Protein AF-A0AAE1ELX7-F1 (afdb_monomer)

Organism: Petrolisthes cinctipes (NCBI:txid88211)

Solvent-accessible surface area (backbone atoms only — not comparable to full-atom values): 11902 Å² total; per-residue (Å²): 121,71,72,61,61,56,54,52,53,50,55,50,52,51,48,52,52,52,51,48,55,50,46,60,55,56,76,72,60,77,85,86,82,80,87,82,85,88,84,90,82,90,82,84,90,84,86,92,91,88,83,90,70,89,80,84,82,86,88,74,75,93,66,77,46,86,47,98,38,49,38,34,30,42,40,58,58,80,50,52,49,49,66,57,55,40,42,52,52,22,73,73,37,89,44,36,40,54,44,54,46,57,56,55,53,52,50,54,29,63,79,65,70,44,94,46,81,89,72,64,49,63,68,55,54,52,49,52,53,51,44,60,49,60,78,46,70,82,38,68,23,38,35,30,26,71,44,73,85,49,73,66,37,51,51,54,39,38,76,73,58,39,81,68,71,45,70,47,75,46,81,72,58,69,68,58,26,50,52,48,43,48,62,56,53,54,60,60,57,74,75,73,118

Radius of gyration: 22.45 Å; Cα contacts (8 Å, |Δi|>4): 177; chains: 1; bounding box: 56×73×50 Å

Nearest PDB structures (foldseek):
  3adk-assembly1_A  TM=8.429E-01  e=8.974E-07  Sus scrofa
  7owe-assembly1_E  TM=7.013E-01  e=1.237E-03  Candidatus Odinarchaeum yellowstonii
  4xrp-assembly1_D  TM=6.342E-01  e=5.013E-04  Capnocytophaga gingivalis ATCC 33624
  1ko4-assembly1_B  TM=6.186E-01  e=2.260E-03  Escherichia coli
  2bdt-assembly1_A-2  TM=6.392E-01  e=8.008E-03  Halalkalibacterium halodurans C-125

pLDDT: mean 73.34, std 24.28, range [23.84, 97.62]

Secondary structure (DSSP, 8-state):
-HHHHHHHHHHHHHHHHHHHHHHHHHHT------------------------PPPP---------SSSS-EEEEEE-TTS-HHHHHHHHHHHSTTEEEEEHHHHHHHHHHHTT---GGG--HHHHHHHHHHHHHT-TT-SEEEEES---SHHHHHHHHHHH---SEEEEE---HHHHHHHHHHHHHHHHTT--

Sequence (193 aa):
MKRRRNKTRRKQKEKRTVDELKEETNRSGSPLVSEGKNGEAGTTAATTPATTAPPGPNGAAPTETITGAPVIFFLGGPGSGKMTHAQNLADIHEGYRHINLTVVISEYIKENDLGSPQGISNTIALALLAREMHLTPRCKGYLVSGYPRHMEDVHNYNDKLGRPTGAVLLEWDRGTLIKNIEVVGWFVWLHNT

InterPro domains:
  IPR000850 Adenylate kinase/UMP-CMP kinase [PR00094] (73-86)
  IPR000850 Adenylate kinase/UMP-CMP kinase [PR00094] (142-158)
  IPR000850 Adenylate kinase/UMP-CMP kinase [PTHR23359] (22-181)
  IPR027417 P-loop containing nucleoside triphosphate hydrolase [G3DSA:3.40.50.300] (61-183)
  IPR027417 P-loop containing nucleoside triphosphate hydrolase [SSF52540] (69-179)

Mean predicted aligned error: 14.66 Å

Foldseek 3Di:
DVVVVVVVVLVVVLVVVLVVLVVVLVVPDDDDDDDDDDDDDDDDDDDYDDDDDDDDDDDDDPPPQLAPAAEEEEAEDALLCSQVVLVVVPVVDPQEDEAELVVLLVVVCVVVVVPDSVSDDLSNSLSSVSSVCSVRRRGNHYYYYPPDPDVVNQVVCCVRNNDHPYYDYRDDDPVSSVVSVVVVVVVVVVVPD

Structure (mmCIF, N/CA/C/O backbone):
data_AF-A0AAE1ELX7-F1
#
_entry.id   AF-A0AAE1ELX7-F1
#
loop_
_atom_site.group_PDB
_atom_site.id
_atom_site.type_symbol
_atom_site.label_atom_id
_atom_site.label_alt_id
_atom_site.label_comp_id
_atom_site.label_asym_id
_atom_site.label_entity_id
_atom_site.label_seq_id
_atom_site.pdbx_PDB_ins_code
_atom_site.Cartn_x
_atom_site.Cartn_y
_atom_site.Cartn_z
_atom_site.occupancy
_atom_site.B_iso_or_equiv
_atom_site.auth_seq_id
_atom_site.auth_comp_id
_atom_site.auth_asym_id
_atom_site.auth_atom_id
_atom_site.pdbx_PDB_model_num
ATOM 1 N N . MET A 1 1 ? 18.284 5.929 -32.736 1.00 51.44 1 MET A N 1
ATOM 2 C CA . MET A 1 1 ? 18.900 4.639 -32.324 1.00 51.44 1 MET A CA 1
ATOM 3 C C . MET A 1 1 ? 19.237 4.527 -30.820 1.00 51.44 1 MET A C 1
ATOM 5 O O . MET A 1 1 ? 19.024 3.463 -30.252 1.00 51.44 1 MET A O 1
ATOM 9 N N . LYS A 1 2 ? 19.671 5.599 -30.124 1.00 47.91 2 LYS A N 1
ATOM 10 C CA . LYS A 1 2 ? 20.033 5.579 -28.679 1.00 47.91 2 LYS A CA 1
ATOM 11 C C . LYS A 1 2 ? 18.892 5.206 -27.700 1.00 47.91 2 LYS A C 1
ATOM 13 O O . LYS A 1 2 ? 19.140 4.518 -26.714 1.00 47.91 2 LYS A O 1
ATOM 18 N N . ARG A 1 3 ? 17.633 5.575 -27.991 1.00 49.91 3 ARG A N 1
ATOM 19 C CA . ARG A 1 3 ? 16.463 5.300 -27.119 1.00 49.91 3 ARG A CA 1
ATOM 20 C C . ARG A 1 3 ? 16.160 3.804 -26.920 1.00 49.91 3 ARG A C 1
ATOM 22 O O . ARG A 1 3 ? 15.754 3.410 -25.832 1.00 49.91 3 ARG A O 1
ATOM 29 N N . ARG A 1 4 ? 16.395 2.961 -27.936 1.00 52.47 4 ARG A N 1
ATOM 30 C CA . ARG A 1 4 ? 16.162 1.505 -27.849 1.00 52.47 4 ARG A CA 1
ATOM 31 C C . ARG A 1 4 ? 17.154 0.816 -26.899 1.00 52.47 4 ARG A C 1
ATOM 33 O O . ARG A 1 4 ? 16.737 -0.006 -26.095 1.00 52.47 4 ARG A O 1
ATOM 40 N N . ARG A 1 5 ? 18.431 1.220 -26.913 1.00 51.09 5 ARG A N 1
ATOM 41 C CA . ARG A 1 5 ? 19.515 0.609 -26.114 1.00 51.09 5 ARG A CA 1
ATOM 42 C C . ARG A 1 5 ? 19.368 0.854 -24.602 1.00 51.09 5 ARG A C 1
ATOM 44 O O . ARG A 1 5 ? 19.641 -0.046 -23.813 1.00 51.09 5 ARG A O 1
ATOM 51 N N . ASN A 1 6 ? 18.871 2.028 -24.197 1.00 50.72 6 ASN A N 1
ATOM 52 C CA . ASN A 1 6 ? 18.585 2.325 -22.782 1.00 50.72 6 ASN A CA 1
ATOM 53 C C . ASN A 1 6 ? 17.372 1.559 -22.241 1.00 50.72 6 ASN A C 1
ATOM 55 O O . ASN A 1 6 ? 17.370 1.162 -21.077 1.00 50.72 6 ASN A O 1
ATOM 59 N N . LYS A 1 7 ? 16.360 1.306 -23.083 1.00 54.22 7 LYS A N 1
ATOM 60 C CA . LYS A 1 7 ? 15.168 0.544 -22.688 1.00 54.22 7 LYS A CA 1
ATOM 61 C C . LYS A 1 7 ? 15.515 -0.920 -22.398 1.00 54.22 7 LYS A C 1
ATOM 63 O O . LYS A 1 7 ? 15.027 -1.473 -21.419 1.00 54.22 7 LYS A O 1
ATOM 68 N N . THR A 1 8 ? 16.413 -1.514 -23.187 1.00 60.06 8 THR A N 1
ATOM 69 C CA . THR A 1 8 ? 16.892 -2.891 -22.980 1.00 60.06 8 THR A CA 1
ATOM 70 C C . THR A 1 8 ? 17.708 -3.034 -21.693 1.00 60.06 8 THR A C 1
ATOM 72 O O . THR A 1 8 ? 17.470 -3.965 -20.931 1.00 60.06 8 THR A O 1
ATOM 75 N N . ARG A 1 9 ? 18.607 -2.083 -21.386 1.00 61.12 9 ARG A N 1
ATOM 76 C CA . ARG A 1 9 ? 19.409 -2.112 -20.144 1.00 61.12 9 ARG A CA 1
ATOM 77 C C . ARG A 1 9 ? 18.559 -1.933 -18.884 1.00 61.12 9 ARG A C 1
ATOM 79 O O . ARG A 1 9 ? 18.802 -2.627 -17.904 1.00 61.12 9 ARG A O 1
ATOM 86 N N . ARG A 1 10 ? 17.547 -1.053 -18.913 1.00 62.44 10 ARG A N 1
ATOM 87 C CA . ARG A 1 10 ? 16.599 -0.889 -17.794 1.00 62.44 10 ARG A CA 1
ATOM 88 C C . ARG A 1 10 ? 15.789 -2.158 -17.548 1.00 62.44 10 ARG A C 1
ATOM 90 O O . ARG A 1 10 ? 15.795 -2.642 -16.426 1.00 62.44 10 ARG A O 1
ATOM 97 N N . LYS A 1 11 ? 15.208 -2.748 -18.601 1.00 59.91 11 LYS A N 1
ATOM 98 C CA . LYS A 1 11 ? 14.488 -4.030 -18.499 1.00 59.91 11 LYS A CA 1
ATOM 99 C C . LYS A 1 11 ? 15.371 -5.159 -17.961 1.00 59.91 11 LYS A C 1
ATOM 101 O O . LYS A 1 11 ? 14.888 -6.009 -17.227 1.00 59.91 11 LYS A O 1
ATOM 106 N N . GLN A 1 12 ? 16.657 -5.175 -18.313 1.00 67.75 12 GLN A N 1
ATOM 107 C CA . GLN A 1 12 ? 17.588 -6.197 -17.835 1.00 67.75 12 GLN A CA 1
ATOM 108 C C . GLN A 1 12 ? 18.025 -5.976 -16.379 1.00 67.75 12 GLN A C 1
ATOM 110 O O . GLN A 1 12 ? 18.150 -6.957 -15.652 1.00 67.75 12 GLN A O 1
ATOM 115 N N . LYS A 1 13 ? 18.220 -4.722 -15.938 1.00 67.44 13 LYS A N 1
ATOM 116 C CA . LYS A 1 13 ? 18.482 -4.394 -14.523 1.00 67.44 13 LYS A CA 1
ATOM 117 C C . LYS A 1 13 ? 17.263 -4.728 -13.660 1.00 67.44 13 LYS A C 1
ATOM 119 O O . LYS A 1 13 ? 17.406 -5.417 -12.667 1.00 67.44 13 LYS A O 1
ATOM 124 N N . GLU A 1 14 ? 16.073 -4.332 -14.106 1.00 65.31 14 GLU A N 1
ATOM 125 C CA . GLU A 1 14 ? 14.802 -4.654 -13.453 1.00 65.31 14 GLU A CA 1
ATOM 126 C C . GLU A 1 14 ? 14.585 -6.165 -13.340 1.00 65.31 14 GLU A C 1
ATOM 128 O O . GLU A 1 14 ? 14.270 -6.650 -12.261 1.00 65.31 14 GLU A O 1
ATOM 133 N N . LYS A 1 15 ? 14.820 -6.924 -14.419 1.00 66.81 15 LYS A N 1
ATOM 134 C CA . LYS A 1 15 ? 14.706 -8.385 -14.382 1.00 66.81 15 LYS A CA 1
ATOM 135 C C . LYS A 1 15 ? 15.659 -9.003 -13.354 1.00 66.81 15 LYS A C 1
ATOM 137 O O . LYS A 1 15 ? 15.214 -9.814 -12.559 1.00 66.81 15 LYS A O 1
ATOM 142 N N . ARG A 1 16 ? 16.926 -8.571 -13.321 1.00 71.62 16 ARG A N 1
ATOM 143 C CA . ARG A 1 16 ? 17.903 -9.048 -12.328 1.00 71.62 16 ARG A CA 1
ATOM 144 C C . ARG A 1 16 ? 17.460 -8.760 -10.901 1.00 71.62 16 ARG A C 1
ATOM 146 O O . ARG A 1 16 ? 17.519 -9.659 -10.080 1.00 71.62 16 ARG A O 1
ATOM 153 N N . THR A 1 17 ? 16.978 -7.551 -10.622 1.00 66.88 17 THR A N 1
ATOM 154 C CA . THR A 1 17 ? 16.542 -7.223 -9.264 1.00 66.88 17 THR A CA 1
ATOM 155 C C . THR A 1 17 ? 15.263 -7.959 -8.872 1.00 66.88 17 THR A C 1
ATOM 157 O O . THR A 1 17 ? 15.123 -8.375 -7.732 1.00 66.88 17 THR A O 1
ATOM 160 N N . VAL A 1 18 ? 14.332 -8.172 -9.805 1.00 66.31 18 VAL A N 1
ATOM 161 C CA . VAL A 1 18 ? 13.145 -9.002 -9.545 1.00 66.31 18 VAL A CA 1
ATOM 162 C C . VAL A 1 18 ? 13.542 -10.452 -9.271 1.00 66.31 18 VAL A C 1
ATOM 164 O O . VAL A 1 18 ? 12.966 -11.069 -8.381 1.00 66.31 18 VAL A O 1
ATOM 167 N N . ASP A 1 19 ? 14.509 -10.989 -10.012 1.00 71.56 19 ASP A N 1
ATOM 168 C CA . ASP A 1 19 ? 15.016 -12.346 -9.801 1.00 71.56 19 ASP A CA 1
ATOM 169 C C . ASP A 1 19 ? 15.735 -12.459 -8.440 1.00 71.56 19 ASP A C 1
ATOM 171 O O . ASP A 1 19 ? 15.498 -13.415 -7.712 1.00 71.56 19 ASP A O 1
ATOM 175 N N . GLU A 1 20 ? 16.501 -11.443 -8.036 1.00 72.19 20 GLU A N 1
ATOM 176 C CA . GLU A 1 20 ? 17.173 -11.370 -6.729 1.00 72.19 20 GLU A CA 1
ATOM 177 C C . GLU A 1 20 ? 16.177 -11.283 -5.560 1.00 72.19 20 GLU A C 1
ATOM 179 O O . GLU A 1 20 ? 16.271 -12.054 -4.609 1.00 72.19 20 GLU A O 1
ATOM 184 N N . LEU A 1 21 ? 15.145 -10.437 -5.670 1.00 65.25 21 LEU A N 1
ATOM 185 C CA . LEU A 1 21 ? 14.078 -10.337 -4.664 1.00 65.25 21 LEU A CA 1
ATOM 186 C C . LEU A 1 21 ? 13.275 -11.644 -4.550 1.00 65.25 21 LEU A C 1
ATOM 188 O O . LEU A 1 21 ? 12.864 -12.032 -3.455 1.00 65.25 21 LEU A O 1
ATOM 192 N N . LYS A 1 22 ? 13.065 -12.353 -5.667 1.00 63.66 22 LYS A N 1
ATOM 193 C CA . LYS A 1 22 ? 12.457 -13.693 -5.669 1.00 63.66 22 LYS A CA 1
ATOM 194 C C . LYS A 1 22 ? 13.366 -14.740 -5.034 1.00 63.66 22 LYS A C 1
ATOM 196 O O . LYS A 1 22 ? 12.877 -15.647 -4.371 1.00 63.66 22 LYS A O 1
ATOM 201 N N . GLU A 1 23 ? 14.674 -14.633 -5.227 1.00 64.38 23 GLU A N 1
ATOM 202 C CA . GLU A 1 23 ? 15.628 -15.575 -4.655 1.00 64.38 23 GLU A CA 1
ATOM 203 C C . GLU A 1 23 ? 15.790 -15.377 -3.141 1.00 64.38 23 GLU A C 1
ATOM 205 O O . GLU A 1 23 ? 15.815 -16.366 -2.414 1.00 64.38 23 GLU A O 1
ATOM 210 N N . GLU A 1 24 ? 15.795 -14.132 -2.645 1.00 60.62 24 GLU A N 1
ATOM 211 C CA . GLU A 1 24 ? 15.711 -13.819 -1.204 1.00 60.62 24 GLU A CA 1
ATOM 212 C C . GLU A 1 24 ? 14.437 -14.388 -0.569 1.00 60.62 24 GLU A C 1
ATOM 214 O O . GLU A 1 24 ? 14.459 -14.944 0.535 1.00 60.62 24 GLU A O 1
ATOM 219 N N . THR A 1 25 ? 13.332 -14.298 -1.309 1.00 57.75 25 THR A N 1
ATOM 220 C CA . THR A 1 25 ? 12.045 -14.868 -0.913 1.00 57.75 25 THR A CA 1
ATOM 221 C C . THR A 1 25 ? 12.117 -16.399 -0.809 1.00 57.75 25 THR A C 1
ATOM 223 O O . THR A 1 25 ? 11.645 -16.973 0.167 1.00 57.75 25 THR A O 1
ATOM 226 N N . ASN A 1 26 ? 12.776 -17.070 -1.759 1.00 52.81 26 ASN A N 1
ATOM 227 C CA . ASN A 1 26 ? 12.909 -18.531 -1.753 1.00 52.81 26 ASN A CA 1
ATOM 228 C C . ASN A 1 26 ? 13.940 -19.055 -0.738 1.00 52.81 26 ASN A C 1
ATOM 230 O O . ASN A 1 26 ? 13.750 -20.133 -0.181 1.00 52.81 26 ASN A O 1
ATOM 234 N N . ARG A 1 27 ? 15.032 -18.322 -0.476 1.00 56.19 27 ARG A N 1
ATOM 235 C CA . ARG A 1 27 ? 16.110 -18.762 0.434 1.00 56.19 27 ARG A CA 1
ATOM 236 C C . ARG A 1 27 ? 15.700 -18.790 1.908 1.00 56.19 27 ARG A C 1
ATOM 238 O O . ARG A 1 27 ? 16.341 -19.473 2.699 1.00 56.19 27 ARG A O 1
ATOM 245 N N . SER A 1 28 ? 14.660 -18.048 2.275 1.00 51.16 28 SER A N 1
ATOM 246 C CA . SER A 1 28 ? 14.143 -17.963 3.645 1.00 51.16 28 SER A CA 1
ATOM 247 C C . SER A 1 28 ? 12.963 -18.912 3.922 1.00 51.16 28 SER A C 1
ATOM 249 O O . SER A 1 28 ? 12.474 -18.970 5.051 1.00 51.16 28 SER A O 1
ATOM 251 N N . GLY A 1 29 ? 12.530 -19.698 2.927 1.00 40.97 29 GLY A N 1
ATOM 252 C CA . GLY A 1 29 ? 11.450 -20.675 3.058 1.00 40.97 29 GLY A CA 1
ATOM 253 C C . GLY A 1 29 ? 11.911 -22.004 3.660 1.00 40.97 29 GLY A C 1
ATOM 254 O O . GLY A 1 29 ? 12.417 -22.871 2.953 1.00 40.97 29 GLY A O 1
ATOM 255 N N . SER A 1 30 ? 11.689 -22.206 4.959 1.00 33.84 30 SER A N 1
ATOM 256 C CA . SER A 1 30 ? 11.701 -23.550 5.556 1.00 33.84 30 SER A CA 1
ATOM 257 C C . SER A 1 30 ? 10.407 -24.297 5.189 1.00 33.84 30 SER A C 1
ATOM 259 O O . SER A 1 30 ? 9.328 -23.716 5.333 1.00 33.84 30 SER A O 1
ATOM 261 N N . PRO A 1 31 ? 10.454 -25.577 4.775 1.00 37.28 31 PRO A N 1
ATOM 262 C CA . PRO A 1 31 ? 9.251 -26.351 4.491 1.00 37.28 31 PRO A CA 1
ATOM 263 C C . PRO A 1 31 ? 8.559 -26.737 5.806 1.00 37.28 31 PRO A C 1
ATOM 265 O O . PRO A 1 31 ? 9.090 -27.513 6.601 1.00 37.28 31 PRO A O 1
ATOM 268 N N . LEU A 1 32 ? 7.364 -26.197 6.051 1.00 36.62 32 LEU A N 1
ATOM 269 C CA . LEU A 1 32 ? 6.474 -26.694 7.101 1.00 36.62 32 LEU A CA 1
ATOM 270 C C . LEU A 1 32 ? 5.831 -27.999 6.615 1.00 36.62 32 LEU A C 1
ATOM 272 O O . LEU A 1 32 ? 4.851 -27.998 5.876 1.00 36.62 32 LEU A O 1
ATOM 276 N N . VAL A 1 33 ? 6.434 -29.113 7.026 1.00 30.20 33 VAL A N 1
ATOM 277 C CA . VAL A 1 33 ? 5.854 -30.458 6.975 1.00 30.20 33 VAL A CA 1
ATOM 278 C C . VAL A 1 33 ? 4.727 -30.537 8.006 1.00 30.20 33 VAL A C 1
ATOM 280 O O . VAL A 1 33 ? 4.953 -30.267 9.185 1.00 30.20 33 VAL A O 1
ATOM 283 N N . SER A 1 34 ? 3.533 -30.960 7.591 1.00 31.20 34 SER A N 1
ATOM 284 C CA . SER A 1 34 ? 2.507 -31.463 8.508 1.00 31.20 34 SER A CA 1
ATOM 285 C C . SER A 1 34 ? 2.017 -32.833 8.036 1.00 31.20 34 SER A C 1
ATOM 287 O O . SER A 1 34 ? 1.127 -32.933 7.193 1.00 31.20 34 SER A O 1
ATOM 289 N N . GLU A 1 35 ? 2.614 -33.889 8.590 1.00 29.89 35 GLU A N 1
ATOM 290 C CA . GLU A 1 35 ? 2.007 -35.220 8.670 1.00 29.89 35 GLU A CA 1
ATOM 291 C C . GLU A 1 35 ? 1.039 -35.263 9.863 1.00 29.89 35 GLU A C 1
ATOM 293 O O . GLU A 1 35 ? 1.386 -34.852 10.969 1.00 29.89 35 GLU A O 1
ATOM 298 N N . GLY A 1 36 ? -0.165 -35.800 9.655 1.00 27.31 36 GLY A N 1
ATOM 299 C CA . GLY A 1 36 ? -1.156 -36.015 10.710 1.00 27.31 36 GLY A CA 1
ATOM 300 C C . GLY A 1 36 ? -2.318 -36.877 10.219 1.00 27.31 36 GLY A C 1
ATOM 301 O O . GLY A 1 36 ? -3.156 -36.416 9.458 1.00 27.31 36 GLY A O 1
ATOM 302 N N . LYS A 1 37 ? -2.303 -38.148 10.628 1.00 30.62 37 LYS A N 1
ATOM 303 C CA . LYS A 1 37 ? -3.140 -39.282 10.203 1.00 30.62 37 LYS A CA 1
ATOM 304 C C . LYS A 1 37 ? -4.645 -39.154 10.502 1.00 30.62 37 LYS A C 1
ATOM 306 O O . LYS A 1 37 ? -5.048 -38.610 11.523 1.00 30.62 37 LYS A O 1
ATOM 311 N N . ASN A 1 38 ? -5.426 -39.804 9.635 1.00 27.89 38 ASN A N 1
ATOM 312 C CA . ASN A 1 38 ? -6.859 -40.096 9.742 1.00 27.89 38 ASN A CA 1
ATOM 313 C C . ASN A 1 38 ? -7.199 -41.096 10.868 1.00 27.89 38 ASN A C 1
ATOM 315 O O . ASN A 1 38 ? -6.433 -42.027 11.121 1.00 27.89 38 ASN A O 1
ATOM 319 N N . GLY A 1 39 ? -8.404 -40.961 11.435 1.00 27.61 39 GLY A N 1
ATOM 320 C CA . GLY A 1 39 ? -9.096 -41.982 12.233 1.00 27.61 39 GLY A CA 1
ATOM 321 C C . GLY A 1 39 ? -10.566 -41.603 12.482 1.00 27.61 39 GLY A C 1
ATOM 322 O O . GLY A 1 39 ? -10.837 -40.598 13.130 1.00 27.61 39 GLY A O 1
ATOM 323 N N . GLU A 1 40 ? -11.492 -42.383 11.917 1.00 28.27 40 GLU A N 1
ATOM 324 C CA . GLU A 1 40 ? -12.963 -42.266 11.980 1.00 28.27 40 GLU A CA 1
ATOM 325 C C . GLU A 1 40 ? -13.574 -42.725 13.322 1.00 28.27 40 GLU A C 1
ATOM 327 O O . GLU A 1 40 ? -13.010 -43.613 13.959 1.00 28.27 40 GLU A O 1
ATOM 332 N N . ALA A 1 41 ? -14.772 -42.214 13.680 1.00 26.73 41 ALA A N 1
ATOM 333 C CA . ALA A 1 41 ? -15.992 -43.020 13.952 1.00 26.73 41 ALA A CA 1
ATOM 334 C C . ALA A 1 41 ? -17.192 -42.211 14.535 1.00 26.73 41 ALA A C 1
ATOM 336 O O . ALA A 1 41 ? -17.071 -41.659 15.622 1.00 26.73 41 ALA A O 1
ATOM 337 N N . GLY A 1 42 ? -18.351 -42.261 13.835 1.00 24.91 42 GLY A N 1
ATOM 338 C CA . GLY A 1 42 ? -19.769 -42.306 14.310 1.00 24.91 42 GLY A CA 1
ATOM 339 C C . GLY A 1 42 ? -20.378 -41.160 15.158 1.00 24.91 42 GLY A C 1
ATOM 340 O O . GLY A 1 42 ? -19.662 -40.471 15.859 1.00 24.91 42 GLY A O 1
ATOM 341 N N . THR A 1 43 ? -21.691 -40.876 15.256 1.00 23.84 43 THR A N 1
ATOM 342 C CA . THR A 1 43 ? -22.963 -41.391 14.695 1.00 23.84 43 THR A CA 1
ATOM 343 C C . THR A 1 43 ? -24.126 -40.450 15.158 1.00 23.84 43 THR A C 1
ATOM 345 O O . THR A 1 43 ? -24.124 -40.004 16.300 1.00 23.84 43 THR A O 1
ATOM 348 N N . THR A 1 44 ? -25.123 -40.211 14.278 1.00 26.95 44 THR A N 1
ATOM 349 C CA . THR A 1 44 ? -26.573 -39.836 14.452 1.00 26.95 44 THR A CA 1
ATOM 350 C C . THR A 1 44 ? -27.125 -38.471 14.955 1.00 26.95 44 THR A C 1
ATOM 352 O O . THR A 1 44 ? -26.932 -38.113 16.108 1.00 26.95 44 THR A O 1
ATOM 355 N N . ALA A 1 45 ? -28.034 -37.913 14.109 1.00 26.53 45 ALA A N 1
ATOM 356 C CA . ALA A 1 45 ? -29.410 -37.372 14.358 1.00 26.53 45 ALA A CA 1
ATOM 357 C C . ALA A 1 45 ? -29.592 -36.029 15.140 1.00 26.53 45 ALA A C 1
ATOM 359 O O . ALA A 1 45 ? -28.861 -35.795 16.085 1.00 26.53 45 ALA A O 1
ATOM 360 N N . ALA A 1 46 ? -30.532 -35.082 14.901 1.00 26.59 46 ALA A N 1
ATOM 361 C CA . ALA A 1 46 ? -31.724 -34.902 14.042 1.00 26.59 46 ALA A CA 1
ATOM 362 C C . ALA A 1 46 ? -32.211 -33.400 14.007 1.00 26.59 46 ALA A C 1
ATOM 364 O O . ALA A 1 46 ? -31.969 -32.676 14.964 1.00 26.59 46 ALA A O 1
ATOM 365 N N . THR A 1 47 ? -32.952 -33.004 12.943 1.00 24.78 47 THR A N 1
ATOM 366 C CA . THR A 1 47 ? -34.143 -32.078 12.833 1.00 24.78 47 THR A CA 1
ATOM 367 C C . THR A 1 47 ? -34.064 -30.554 13.200 1.00 24.78 47 THR A C 1
ATOM 369 O O . THR A 1 47 ? -34.051 -30.231 14.378 1.00 24.78 47 THR A O 1
ATOM 372 N N . THR A 1 48 ? -33.941 -29.586 12.246 1.00 29.80 48 THR A N 1
ATOM 373 C CA . THR A 1 48 ? -34.956 -28.692 11.537 1.00 29.80 48 THR A CA 1
ATOM 374 C C . THR A 1 48 ? -35.273 -27.339 12.260 1.00 29.80 48 THR A C 1
ATOM 376 O O . THR A 1 48 ? -35.235 -27.337 13.482 1.00 29.80 48 THR A O 1
ATOM 379 N N . PRO A 1 49 ? -35.772 -26.230 11.633 1.00 43.34 49 PRO A N 1
ATOM 380 C CA . PRO A 1 49 ? -35.341 -25.385 10.486 1.00 43.34 49 PRO A CA 1
ATOM 381 C C . PRO A 1 49 ? -35.195 -23.856 10.824 1.00 43.34 49 PRO A C 1
ATOM 383 O O . PRO A 1 49 ? -35.706 -23.412 11.845 1.00 43.34 49 PRO A O 1
ATOM 386 N N . ALA A 1 50 ? -34.598 -23.031 9.934 1.00 27.14 50 ALA A N 1
ATOM 387 C CA . ALA A 1 50 ? -35.077 -21.690 9.484 1.00 27.14 50 ALA A CA 1
ATOM 388 C C . ALA A 1 50 ? -33.958 -20.739 8.981 1.00 27.14 50 ALA A C 1
ATOM 390 O O . ALA A 1 50 ? -32.905 -20.607 9.594 1.00 27.14 50 ALA A O 1
ATOM 391 N N . THR A 1 51 ? -34.301 -19.968 7.939 1.00 30.03 51 THR A N 1
ATOM 392 C CA . THR A 1 51 ? -33.614 -18.786 7.363 1.00 30.03 51 THR A CA 1
ATOM 393 C C . THR A 1 51 ? -32.648 -19.052 6.205 1.00 30.03 51 THR A C 1
ATOM 395 O O . THR A 1 51 ? -31.438 -19.194 6.354 1.00 30.03 51 THR A O 1
ATOM 398 N N . THR A 1 52 ? -33.224 -19.053 5.005 1.00 30.44 52 THR A N 1
ATOM 399 C CA . THR A 1 52 ? -32.547 -19.089 3.707 1.00 30.44 52 THR A CA 1
ATOM 400 C C . THR A 1 52 ? -31.846 -17.752 3.428 1.00 30.44 52 THR A C 1
ATOM 402 O O . THR A 1 52 ? -32.481 -16.788 3.007 1.00 30.44 52 THR A O 1
ATOM 405 N N . ALA A 1 53 ? -30.531 -17.694 3.641 1.00 37.22 53 ALA A N 1
ATOM 406 C CA . ALA A 1 53 ? -29.643 -16.745 2.965 1.00 37.22 53 ALA A CA 1
ATOM 407 C C . ALA A 1 53 ? -29.190 -17.364 1.624 1.00 37.22 53 ALA A C 1
ATOM 409 O O . ALA A 1 53 ? -28.988 -18.582 1.572 1.00 37.22 53 ALA A O 1
ATOM 410 N N . PRO A 1 54 ? -29.051 -16.598 0.525 1.00 46.16 54 PRO A N 1
ATOM 411 C CA . PRO A 1 54 ? -28.669 -17.179 -0.756 1.00 46.16 54 PRO A CA 1
ATOM 412 C C . PRO A 1 54 ? -27.204 -17.667 -0.738 1.00 46.16 54 PRO A C 1
ATOM 414 O O . PRO A 1 54 ? -26.333 -16.979 -0.200 1.00 46.16 54 PRO A O 1
ATOM 417 N N . PRO A 1 55 ? -26.919 -18.842 -1.330 1.00 41.34 55 PRO A N 1
ATOM 418 C CA . PRO A 1 55 ? -25.602 -19.464 -1.334 1.00 41.34 55 PRO A CA 1
ATOM 419 C C . PRO A 1 55 ? -24.701 -18.848 -2.411 1.00 41.34 55 PRO A C 1
ATOM 421 O O . PRO A 1 55 ? -25.122 -18.624 -3.547 1.00 41.34 55 PRO A O 1
ATOM 424 N N . GLY A 1 56 ? -23.435 -18.612 -2.070 1.00 42.22 56 GLY A N 1
ATOM 425 C CA . GLY A 1 56 ? -22.393 -18.383 -3.070 1.00 42.22 56 GLY A CA 1
ATOM 426 C C . GLY A 1 56 ? -22.055 -19.674 -3.830 1.00 42.22 56 GLY A C 1
ATOM 427 O O . GLY A 1 56 ? -22.250 -20.764 -3.288 1.00 42.22 56 GLY A O 1
ATOM 428 N N . PRO A 1 57 ? -21.493 -19.590 -5.048 1.00 52.69 57 PRO A N 1
ATOM 429 C CA . PRO A 1 57 ? -20.784 -20.704 -5.648 1.00 52.69 57 PRO A CA 1
ATOM 430 C C . PRO A 1 57 ? -19.269 -20.475 -5.607 1.00 52.69 57 PRO A C 1
ATOM 432 O O . PRO A 1 57 ? -18.730 -19.495 -6.124 1.00 52.69 57 PRO A O 1
ATOM 435 N N . ASN A 1 58 ? -18.613 -21.443 -4.975 1.00 48.16 58 ASN A N 1
ATOM 436 C CA . ASN A 1 58 ? -17.183 -21.713 -4.989 1.00 48.16 58 ASN A CA 1
ATOM 437 C C . ASN A 1 58 ? -16.636 -21.877 -6.413 1.00 48.16 58 ASN A C 1
ATOM 439 O O . ASN A 1 58 ? -17.314 -22.416 -7.287 1.00 48.16 58 ASN A O 1
ATOM 443 N N . GLY A 1 59 ? -15.366 -21.517 -6.606 1.00 37.44 59 GLY A N 1
ATOM 444 C CA . GLY A 1 59 ? -14.634 -21.861 -7.822 1.00 37.44 59 GLY A CA 1
ATOM 445 C C . GLY A 1 59 ? -13.391 -21.013 -8.059 1.00 37.44 59 GLY A C 1
ATOM 446 O O . GLY A 1 59 ? -13.260 -20.413 -9.118 1.00 37.44 59 GLY A O 1
ATOM 447 N N . ALA A 1 60 ? -12.475 -20.945 -7.096 1.00 36.78 60 ALA A N 1
ATOM 448 C CA . ALA A 1 60 ? -11.104 -20.551 -7.391 1.00 36.78 60 ALA A CA 1
ATOM 449 C C . ALA A 1 60 ? -10.190 -21.640 -6.839 1.00 36.78 60 ALA A C 1
ATOM 451 O O . ALA A 1 60 ? -10.287 -22.004 -5.669 1.00 36.78 60 ALA A O 1
ATOM 452 N N . ALA A 1 61 ? -9.381 -22.197 -7.737 1.00 34.50 61 ALA A N 1
ATOM 453 C CA . ALA A 1 61 ? -8.300 -23.132 -7.467 1.00 34.50 61 ALA A CA 1
ATOM 454 C C . ALA A 1 61 ? -7.446 -22.682 -6.263 1.00 34.50 61 ALA A C 1
ATOM 456 O O . ALA A 1 61 ? -7.469 -21.496 -5.924 1.00 34.50 61 ALA A O 1
ATOM 457 N N . PRO A 1 62 ? -6.659 -23.577 -5.637 1.00 37.50 62 PRO A N 1
ATOM 458 C CA . PRO A 1 62 ? -5.640 -23.160 -4.686 1.00 37.50 62 PRO A CA 1
ATOM 459 C C . PRO A 1 62 ? -4.554 -22.396 -5.457 1.00 37.50 62 PRO A C 1
ATOM 461 O O . PRO A 1 62 ? -3.524 -22.942 -5.835 1.00 37.50 62 PRO A O 1
ATOM 464 N N . THR A 1 63 ? -4.819 -21.130 -5.766 1.00 39.78 63 THR A N 1
ATOM 465 C CA . THR A 1 63 ? -3.792 -20.167 -6.131 1.00 39.78 63 THR A CA 1
ATOM 466 C C . THR A 1 63 ? -2.993 -19.984 -4.861 1.00 39.78 63 THR A C 1
ATOM 468 O O . THR A 1 63 ? -3.563 -19.566 -3.857 1.00 39.78 63 THR A O 1
ATOM 471 N N . GLU A 1 64 ? -1.725 -20.375 -4.886 1.00 39.28 64 GLU A N 1
ATOM 472 C CA . GLU A 1 64 ? -0.793 -20.259 -3.771 1.00 39.28 64 GLU A CA 1
ATOM 473 C C . GLU A 1 64 ? -0.795 -18.815 -3.250 1.00 39.28 64 GLU A C 1
ATOM 475 O O . GLU A 1 64 ? -0.114 -17.927 -3.762 1.00 39.28 64 GLU A O 1
ATOM 480 N N . THR A 1 65 ? -1.649 -18.552 -2.261 1.00 44.59 65 THR A N 1
ATOM 481 C CA . THR A 1 65 ? -1.707 -17.278 -1.565 1.00 44.59 65 THR A CA 1
ATOM 482 C C . THR A 1 65 ? -0.414 -17.199 -0.787 1.00 44.59 65 THR A C 1
ATOM 484 O O . THR A 1 65 ? -0.196 -17.991 0.131 1.00 44.59 65 THR A O 1
ATOM 487 N N . ILE A 1 66 ? 0.439 -16.256 -1.179 1.00 56.53 66 ILE A N 1
ATOM 488 C CA . ILE A 1 66 ? 1.769 -16.023 -0.604 1.00 56.53 66 ILE A CA 1
ATOM 489 C C . ILE A 1 66 ? 1.743 -15.914 0.928 1.00 56.53 66 ILE A C 1
ATOM 491 O O . ILE A 1 66 ? 2.742 -16.182 1.586 1.00 56.53 66 ILE A O 1
ATOM 495 N N . THR A 1 67 ? 0.573 -15.650 1.502 1.00 59.16 67 THR A N 1
ATOM 496 C CA . THR A 1 67 ? 0.224 -15.929 2.890 1.00 59.16 67 THR A CA 1
ATOM 497 C C . THR A 1 67 ? -1.269 -16.250 2.960 1.00 59.16 67 THR A C 1
ATOM 499 O O . THR A 1 67 ? -2.072 -15.610 2.289 1.00 59.16 67 THR A O 1
ATOM 502 N N . GLY A 1 68 ? -1.691 -17.213 3.783 1.00 75.00 68 GLY A N 1
ATOM 503 C CA . GLY A 1 68 ? -3.123 -17.488 4.016 1.00 75.00 68 GLY A CA 1
ATOM 504 C C . GLY A 1 68 ? -3.865 -16.362 4.760 1.00 75.00 68 GLY A C 1
ATOM 505 O O . GLY A 1 68 ? -4.967 -16.575 5.259 1.00 75.00 68 GLY A O 1
ATOM 506 N N . ALA A 1 69 ? -3.247 -15.187 4.890 1.00 90.69 69 ALA A N 1
ATOM 507 C CA . ALA A 1 69 ? -3.730 -14.060 5.663 1.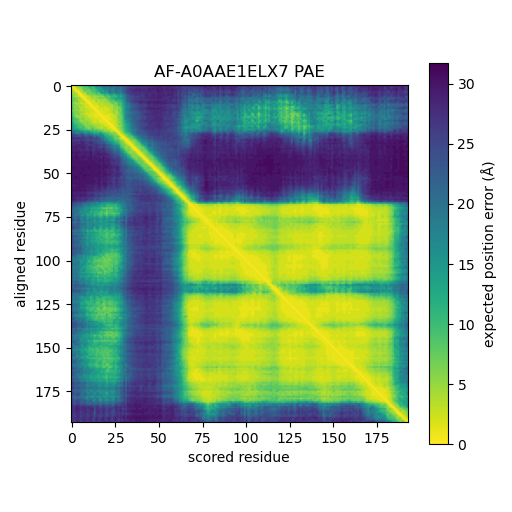00 90.69 69 ALA A CA 1
ATOM 508 C C . ALA A 1 69 ? -4.381 -13.003 4.753 1.00 90.69 69 ALA A C 1
ATOM 510 O O . ALA A 1 69 ? -3.915 -12.769 3.636 1.00 90.69 69 ALA A O 1
ATOM 511 N N . PRO A 1 70 ? -5.441 -12.325 5.219 1.00 94.50 70 PRO A N 1
ATOM 512 C CA . PRO A 1 70 ? -6.134 -11.314 4.444 1.00 94.50 70 PRO A CA 1
ATOM 513 C C . PRO A 1 70 ? -5.253 -10.103 4.126 1.00 94.50 70 PRO A C 1
ATOM 515 O O . PRO A 1 70 ? -4.515 -9.614 4.982 1.00 94.50 70 PRO A O 1
ATOM 518 N N . VAL A 1 71 ? -5.393 -9.571 2.910 1.00 96.25 71 VAL A N 1
ATOM 519 C CA . VAL A 1 71 ? -4.733 -8.334 2.464 1.00 96.25 71 VAL A CA 1
ATOM 520 C C . VAL A 1 71 ? -5.789 -7.266 2.204 1.00 96.25 71 VAL A C 1
ATOM 522 O O . VAL A 1 71 ? -6.686 -7.457 1.378 1.00 96.25 71 VAL A O 1
ATOM 525 N N . ILE A 1 72 ? -5.681 -6.140 2.911 1.00 96.94 72 ILE A N 1
ATOM 526 C CA . ILE A 1 72 ? -6.639 -5.032 2.873 1.00 96.94 72 ILE A CA 1
ATOM 527 C C . ILE A 1 72 ? -5.925 -3.754 2.427 1.00 96.94 72 ILE A C 1
ATOM 529 O O . ILE A 1 72 ? -5.002 -3.282 3.095 1.00 96.94 72 ILE A O 1
ATOM 533 N N . PHE A 1 73 ? -6.365 -3.163 1.314 1.00 97.50 73 PHE A N 1
ATOM 534 C CA . PHE A 1 73 ? -5.803 -1.908 0.806 1.00 97.50 73 PHE A CA 1
ATOM 535 C C . PHE A 1 73 ? -6.432 -0.681 1.467 1.00 97.50 73 PHE A C 1
ATOM 537 O O . PHE A 1 73 ? -7.649 -0.543 1.493 1.00 97.50 73 PHE A O 1
ATOM 544 N N . PHE A 1 74 ? -5.608 0.253 1.935 1.00 97.19 74 PHE A N 1
ATOM 545 C CA . PHE A 1 74 ? -6.035 1.554 2.448 1.00 97.19 74 PHE A CA 1
ATOM 546 C C . PHE A 1 74 ? -5.895 2.624 1.365 1.00 97.19 74 PHE A C 1
ATOM 548 O O . PHE A 1 74 ? -4.791 3.046 1.001 1.00 97.19 74 PHE A O 1
ATOM 555 N N . LEU A 1 75 ? -7.041 3.086 0.874 1.00 95.25 75 LEU A N 1
ATOM 556 C CA . LEU A 1 75 ? -7.181 4.088 -0.175 1.00 95.25 75 LEU A CA 1
ATOM 557 C C . LEU A 1 75 ? -7.721 5.397 0.412 1.00 95.25 75 LEU A C 1
ATOM 559 O O . LEU A 1 75 ? -8.397 5.413 1.436 1.00 95.25 75 LEU A O 1
ATOM 563 N N . GLY A 1 76 ? -7.411 6.517 -0.237 1.00 93.19 76 GLY A N 1
ATOM 564 C CA . GLY A 1 76 ? -7.906 7.827 0.182 1.00 93.19 76 GLY A CA 1
ATOM 565 C C . GLY A 1 76 ? -7.041 8.982 -0.309 1.00 93.19 76 GLY A C 1
ATOM 566 O O . GLY A 1 76 ? -5.837 8.827 -0.572 1.00 93.19 76 GLY A O 1
ATOM 567 N N . GLY A 1 77 ? -7.662 10.160 -0.396 1.00 89.88 77 GLY A N 1
ATOM 568 C CA . GLY A 1 77 ? -7.016 11.399 -0.830 1.00 89.88 77 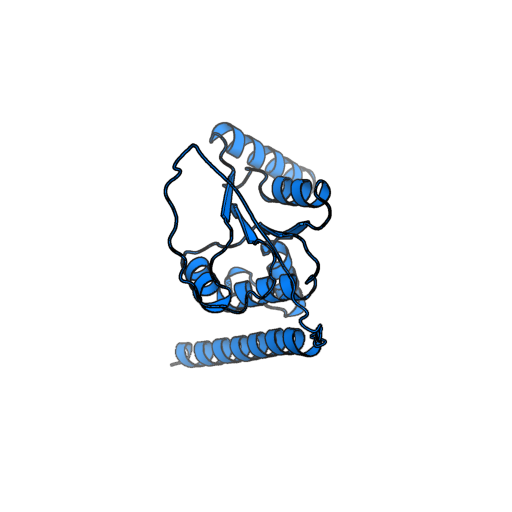GLY A CA 1
ATOM 569 C C . GLY A 1 77 ? -5.835 11.818 0.062 1.00 89.88 77 GLY A C 1
ATOM 570 O O . GLY A 1 77 ? -5.679 11.318 1.183 1.00 89.88 77 GLY A O 1
ATOM 571 N N . PRO A 1 78 ? -4.951 12.712 -0.408 1.00 89.19 78 PRO A N 1
ATOM 572 C CA . PRO A 1 78 ? -3.947 13.332 0.458 1.00 89.19 78 PRO A CA 1
ATOM 573 C C . PRO A 1 78 ? -4.635 14.063 1.624 1.00 89.19 78 PRO A C 1
ATOM 575 O O . PRO A 1 78 ? -5.720 14.602 1.450 1.00 89.19 78 PRO A O 1
ATOM 578 N N . GLY A 1 79 ? -4.046 14.028 2.823 1.00 87.44 79 GLY A N 1
ATOM 579 C CA . GLY A 1 79 ? -4.647 14.625 4.029 1.00 87.44 79 GLY A CA 1
ATOM 580 C C . GLY A 1 79 ? -5.739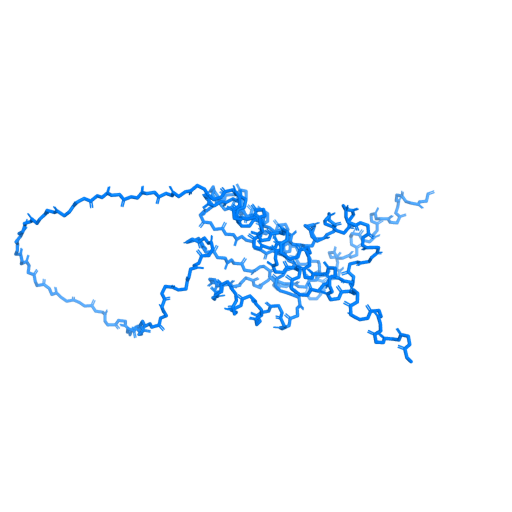 13.789 4.718 1.00 87.44 79 GLY A C 1
ATOM 581 O O . GLY A 1 79 ? -6.147 14.131 5.823 1.00 87.44 79 GLY A O 1
ATOM 582 N N . SER A 1 80 ? -6.168 12.660 4.134 1.00 90.81 80 SER A N 1
ATOM 583 C CA . SER A 1 80 ? -7.177 11.755 4.733 1.00 90.81 80 SER A CA 1
ATOM 584 C C . SER A 1 80 ? -6.687 10.959 5.949 1.00 90.81 80 SER A C 1
ATOM 586 O O . SER A 1 80 ? -7.465 10.264 6.596 1.00 90.81 80 SER A O 1
ATOM 588 N N . GLY A 1 81 ? -5.381 10.986 6.230 1.00 91.31 81 GLY A N 1
ATOM 589 C CA . GLY A 1 81 ? -4.788 10.228 7.331 1.00 91.31 81 GLY A CA 1
ATOM 590 C C . GLY A 1 81 ? -4.716 8.714 7.101 1.00 91.31 81 GLY A C 1
ATOM 591 O O . GLY A 1 81 ? -4.565 7.978 8.070 1.00 91.31 81 GLY A O 1
ATOM 592 N N . LYS A 1 82 ? -4.806 8.216 5.857 1.00 93.62 82 LYS A N 1
ATOM 593 C CA . LYS A 1 82 ? -4.796 6.763 5.570 1.00 93.62 82 LYS A CA 1
ATOM 594 C C . LYS A 1 82 ? -3.627 5.977 6.163 1.00 93.62 82 LYS A C 1
ATOM 596 O O . LYS A 1 82 ? -3.835 4.868 6.633 1.00 93.62 82 LYS A O 1
ATOM 601 N N . MET A 1 83 ? -2.425 6.557 6.182 1.00 93.25 83 MET A N 1
ATOM 602 C CA . MET A 1 83 ? -1.247 5.914 6.777 1.00 93.25 83 MET A CA 1
ATOM 603 C C . MET A 1 83 ? -1.396 5.806 8.297 1.00 93.25 83 MET A C 1
ATOM 605 O O . MET A 1 83 ? -1.116 4.757 8.861 1.00 93.25 83 MET A O 1
ATOM 609 N N . THR A 1 84 ? -1.893 6.865 8.941 1.00 94.31 84 THR A N 1
ATOM 610 C CA . THR A 1 84 ? -2.140 6.908 10.386 1.00 94.31 84 THR A CA 1
ATOM 611 C C . THR A 1 84 ? -3.226 5.920 10.798 1.00 94.31 84 THR A C 1
ATOM 613 O O . THR A 1 84 ? -3.026 5.159 11.730 1.00 94.31 84 THR A O 1
ATOM 616 N N . HIS A 1 85 ? -4.350 5.867 10.079 1.00 94.06 85 HIS A N 1
ATOM 617 C CA . HIS A 1 85 ? -5.431 4.927 10.396 1.00 94.06 85 HIS A CA 1
ATOM 618 C C . HIS A 1 85 ? -5.005 3.469 10.188 1.00 94.06 85 HIS A C 1
ATOM 620 O O . HIS A 1 85 ? -5.313 2.627 11.025 1.00 94.06 85 HIS A O 1
ATOM 626 N N . ALA A 1 86 ? -4.270 3.173 9.110 1.00 95.69 86 ALA A N 1
ATOM 627 C CA . ALA A 1 86 ? -3.743 1.832 8.871 1.00 95.69 86 ALA A CA 1
ATOM 628 C C . ALA A 1 86 ? -2.730 1.414 9.949 1.00 95.69 86 ALA A C 1
ATOM 630 O O . ALA A 1 86 ? -2.783 0.281 10.421 1.00 95.69 86 ALA A O 1
ATOM 631 N N . GLN A 1 87 ? -1.847 2.327 10.371 1.00 96.69 87 GLN A N 1
ATOM 632 C CA . GLN A 1 87 ? -0.896 2.067 11.451 1.00 96.69 87 GLN A CA 1
ATOM 633 C C . GLN A 1 87 ? -1.612 1.831 12.783 1.00 96.69 87 GLN A C 1
ATOM 635 O O . GLN A 1 87 ? -1.415 0.790 13.395 1.00 96.69 87 GLN A O 1
ATOM 640 N N . ASN A 1 88 ? -2.511 2.735 13.176 1.00 96.38 88 ASN A N 1
ATOM 641 C CA . ASN A 1 88 ? -3.268 2.607 14.419 1.00 96.38 88 ASN A CA 1
ATOM 642 C C . ASN A 1 88 ? -4.063 1.294 14.463 1.00 96.38 88 ASN A C 1
ATOM 644 O O . ASN A 1 88 ? -4.129 0.649 15.503 1.00 96.38 88 ASN A O 1
ATOM 648 N N . LEU A 1 89 ? -4.653 0.871 13.338 1.00 95.69 89 LEU A N 1
ATOM 649 C CA . LEU A 1 89 ? -5.380 -0.395 13.268 1.00 95.69 89 LEU A CA 1
ATOM 650 C C . LEU A 1 89 ? -4.449 -1.604 13.458 1.00 95.69 89 LEU A C 1
ATOM 652 O O . LEU A 1 89 ? -4.832 -2.556 14.135 1.00 95.69 89 LEU A O 1
ATOM 656 N N . ALA A 1 90 ? -3.235 -1.566 12.900 1.00 95.75 90 ALA A N 1
ATOM 657 C CA . ALA A 1 90 ? -2.229 -2.601 13.141 1.00 95.75 90 ALA A CA 1
ATOM 658 C C . ALA A 1 90 ? -1.759 -2.623 14.605 1.00 95.75 90 ALA A C 1
ATOM 660 O O . ALA A 1 90 ? -1.582 -3.700 15.164 1.00 95.75 90 ALA A O 1
ATOM 661 N N . ASP A 1 91 ? -1.607 -1.454 15.230 1.00 96.56 91 ASP A N 1
ATOM 662 C CA . ASP A 1 91 ? -1.153 -1.336 16.620 1.00 96.56 91 ASP A CA 1
ATOM 663 C C . ASP A 1 91 ? -2.217 -1.828 17.619 1.00 96.56 91 ASP A C 1
ATOM 665 O O . ASP A 1 91 ? -1.886 -2.428 18.640 1.00 96.56 91 ASP A O 1
ATOM 669 N N . ILE A 1 92 ? -3.504 -1.605 17.324 1.00 96.44 92 ILE A N 1
ATOM 670 C CA . ILE A 1 92 ? -4.629 -2.029 18.175 1.00 96.44 92 ILE A CA 1
ATOM 671 C C . ILE A 1 92 ? -4.919 -3.532 18.029 1.00 96.44 92 ILE A C 1
ATOM 673 O O . ILE A 1 92 ? -5.325 -4.178 18.998 1.00 96.44 92 ILE A O 1
ATOM 677 N N . HIS A 1 93 ? -4.735 -4.109 16.837 1.00 94.44 93 HIS A N 1
ATOM 678 C CA . HIS A 1 93 ? -5.045 -5.516 16.578 1.00 94.44 93 HIS A CA 1
ATO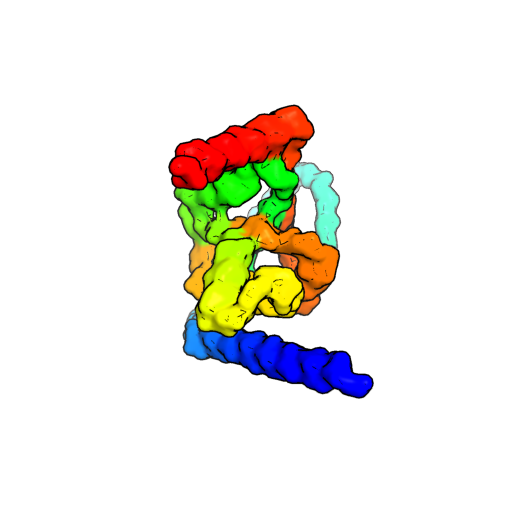M 679 C C . HIS A 1 93 ? -3.792 -6.385 16.480 1.00 94.44 93 HIS A C 1
ATOM 681 O O . HIS A 1 93 ? -3.129 -6.457 15.446 1.00 94.44 93 HIS A O 1
ATOM 687 N N . GLU A 1 94 ? -3.532 -7.156 17.538 1.00 93.62 94 GLU A N 1
ATOM 688 C CA . GLU A 1 94 ? -2.387 -8.062 17.589 1.00 93.62 94 GLU A CA 1
ATOM 689 C C . GLU A 1 94 ? -2.380 -9.067 16.425 1.00 93.62 94 GLU A C 1
ATOM 691 O O . GLU A 1 94 ? -3.324 -9.843 16.215 1.00 93.62 94 GLU A O 1
ATOM 696 N N . GLY A 1 95 ? -1.258 -9.094 15.706 1.00 93.19 95 GLY A N 1
ATOM 697 C CA . GLY A 1 95 ? -1.029 -9.955 14.551 1.00 93.19 95 GLY A CA 1
ATOM 698 C C . GLY A 1 95 ? -1.317 -9.280 13.211 1.00 93.19 95 GLY A C 1
ATOM 699 O O . GLY A 1 95 ? -0.994 -9.870 12.182 1.00 93.19 95 GLY A O 1
ATOM 700 N N . TYR A 1 96 ? -1.867 -8.065 13.186 1.00 95.94 96 TYR A N 1
ATOM 701 C CA . TYR A 1 96 ? -1.940 -7.272 11.961 1.00 95.94 96 TYR A CA 1
ATOM 702 C C . TYR A 1 96 ? -0.630 -6.528 11.718 1.00 95.94 96 TYR A C 1
ATOM 704 O O . TYR A 1 96 ? 0.051 -6.099 12.646 1.00 95.94 96 TYR A O 1
ATOM 712 N N . ARG A 1 97 ? -0.272 -6.367 10.445 1.00 96.06 97 ARG A N 1
ATOM 713 C CA . ARG A 1 97 ? 0.896 -5.585 10.038 1.00 96.06 97 ARG A CA 1
ATOM 714 C C . ARG A 1 97 ? 0.503 -4.545 9.010 1.00 96.06 97 ARG A C 1
ATOM 716 O O . ARG A 1 97 ? -0.093 -4.869 7.985 1.00 96.06 97 ARG A O 1
ATOM 723 N N . HIS A 1 98 ? 0.900 -3.305 9.262 1.00 97.62 98 HIS A N 1
ATOM 724 C CA . HIS A 1 98 ? 0.810 -2.239 8.281 1.00 97.62 98 HIS A CA 1
ATOM 725 C C . HIS A 1 98 ? 2.066 -2.212 7.399 1.00 97.62 98 HIS A C 1
ATOM 727 O O . HIS A 1 98 ? 3.186 -2.125 7.896 1.00 97.62 98 HIS A O 1
ATOM 733 N N . ILE A 1 99 ? 1.873 -2.276 6.082 1.00 97.12 99 ILE A N 1
ATOM 734 C CA . ILE A 1 99 ? 2.910 -2.116 5.062 1.00 97.12 99 ILE A CA 1
ATOM 735 C C . ILE A 1 99 ? 2.642 -0.801 4.327 1.00 97.12 99 ILE A C 1
ATOM 737 O O . ILE A 1 99 ? 1.710 -0.695 3.525 1.00 97.12 99 ILE A O 1
ATOM 741 N N . ASN A 1 100 ? 3.477 0.209 4.574 1.00 96.38 100 ASN A N 1
ATOM 742 C CA . ASN A 1 100 ? 3.472 1.444 3.795 1.00 96.38 100 ASN A CA 1
ATOM 743 C C . ASN A 1 100 ? 4.437 1.316 2.614 1.00 96.38 100 ASN A C 1
ATOM 745 O O . ASN A 1 100 ? 5.633 1.600 2.732 1.00 96.38 100 ASN A O 1
ATOM 749 N N . LEU A 1 101 ? 3.914 0.934 1.450 1.00 95.38 101 LEU A N 1
ATOM 750 C CA . LEU A 1 101 ? 4.754 0.633 0.292 1.00 95.38 101 LEU A CA 1
ATOM 751 C C . LEU A 1 101 ? 5.514 1.865 -0.229 1.00 95.38 101 LEU A C 1
ATOM 753 O O . LEU A 1 101 ? 6.559 1.728 -0.855 1.00 95.38 101 LEU A O 1
ATOM 757 N N . THR A 1 102 ? 5.043 3.082 0.058 1.00 92.88 102 THR A N 1
ATOM 758 C CA . THR A 1 102 ? 5.764 4.305 -0.336 1.00 92.88 102 THR A CA 1
ATOM 759 C C . THR A 1 102 ? 7.105 4.418 0.388 1.00 92.88 102 THR A C 1
ATOM 761 O O . THR A 1 102 ? 8.094 4.827 -0.223 1.00 92.88 102 THR A O 1
ATOM 764 N N . VAL A 1 103 ? 7.150 4.036 1.669 1.00 93.81 103 VAL A N 1
ATOM 765 C CA . VAL A 1 103 ? 8.382 4.038 2.472 1.00 93.81 103 VAL A CA 1
ATOM 766 C C . VAL A 1 103 ? 9.320 2.944 1.981 1.00 93.81 103 VAL A C 1
ATOM 768 O O . VAL A 1 103 ? 10.460 3.252 1.651 1.00 93.81 103 VAL A O 1
ATOM 771 N N . VAL A 1 104 ? 8.805 1.724 1.799 1.00 94.88 104 VAL A N 1
ATOM 772 C CA . VAL A 1 104 ? 9.571 0.571 1.289 1.00 94.88 104 VAL A CA 1
ATOM 773 C C . VAL A 1 104 ? 10.202 0.879 -0.072 1.00 94.88 104 VAL A C 1
ATOM 775 O O . VAL A 1 104 ? 11.387 0.651 -0.288 1.00 94.88 104 VAL A O 1
ATOM 778 N N . ILE A 1 105 ? 9.437 1.470 -0.998 1.00 93.12 105 ILE A N 1
ATOM 779 C CA . ILE A 1 105 ? 9.960 1.890 -2.305 1.00 93.12 105 ILE A CA 1
ATOM 780 C C . ILE A 1 105 ? 11.041 2.967 -2.147 1.00 93.12 105 ILE A C 1
ATOM 782 O O . ILE A 1 105 ? 12.041 2.941 -2.861 1.00 93.12 105 ILE A O 1
ATOM 786 N N . SER A 1 106 ? 10.844 3.926 -1.241 1.00 92.12 106 SER A N 1
ATOM 787 C CA . SER A 1 106 ? 11.802 5.015 -1.014 1.00 92.12 106 SER A CA 1
ATOM 788 C C . SER A 1 106 ? 13.120 4.515 -0.423 1.00 92.12 106 SER A C 1
ATOM 790 O O . SER A 1 106 ? 14.178 5.004 -0.808 1.00 92.12 106 SER A O 1
ATOM 792 N N . GLU A 1 107 ? 13.065 3.548 0.489 1.00 92.62 107 GLU A N 1
ATOM 793 C CA . GLU A 1 107 ? 14.237 2.879 1.054 1.00 92.62 107 GLU A CA 1
ATOM 794 C C . GLU A 1 107 ? 14.970 2.070 -0.015 1.00 92.62 107 GLU A C 1
ATOM 796 O O . GLU A 1 107 ? 16.145 2.323 -0.268 1.00 92.62 107 GLU A O 1
ATOM 801 N N . TYR A 1 108 ? 14.243 1.246 -0.773 1.00 91.94 108 TYR A N 1
ATOM 802 C CA . TYR A 1 108 ? 14.798 0.497 -1.897 1.00 91.94 108 TYR A CA 1
ATOM 803 C C . TYR A 1 108 ? 15.502 1.403 -2.926 1.00 91.94 108 TYR A C 1
ATOM 805 O O . TYR A 1 108 ? 16.574 1.073 -3.432 1.00 91.94 108 TYR A O 1
ATOM 813 N N . ILE A 1 109 ? 14.934 2.574 -3.232 1.00 90.56 109 ILE A N 1
ATOM 814 C CA . ILE A 1 109 ? 15.564 3.566 -4.115 1.00 90.56 109 ILE A CA 1
ATOM 815 C C . ILE A 1 109 ? 16.896 4.059 -3.558 1.00 90.56 109 ILE A C 1
ATOM 817 O O . ILE A 1 109 ? 17.856 4.166 -4.323 1.00 90.56 109 ILE A O 1
ATOM 821 N N . LYS A 1 110 ? 16.939 4.384 -2.262 1.00 89.94 110 LYS A N 1
ATOM 822 C CA . LYS A 1 110 ? 18.146 4.877 -1.591 1.00 89.94 110 LYS A CA 1
ATOM 823 C C . LYS A 1 110 ? 19.231 3.805 -1.575 1.00 89.94 110 LYS A C 1
ATOM 825 O O . LYS A 1 110 ? 20.363 4.097 -1.936 1.00 89.94 110 LYS A O 1
ATOM 830 N N . GLU A 1 111 ? 18.871 2.571 -1.235 1.00 89.56 111 GLU A N 1
ATOM 831 C CA . GLU A 1 111 ? 19.789 1.426 -1.199 1.00 89.56 111 GLU A CA 1
ATOM 832 C C . GLU A 1 111 ? 20.380 1.099 -2.578 1.00 89.56 111 GLU A C 1
ATOM 834 O O . GLU A 1 111 ? 21.535 0.696 -2.685 1.00 89.56 111 GLU A O 1
ATOM 839 N N . ASN A 1 112 ? 19.603 1.294 -3.648 1.00 87.44 112 ASN A N 1
ATOM 840 C CA . ASN A 1 112 ? 19.990 0.928 -5.014 1.00 87.44 112 ASN A CA 1
ATOM 841 C C . ASN A 1 112 ? 20.444 2.119 -5.882 1.00 87.44 112 ASN A C 1
ATOM 843 O O . ASN A 1 112 ? 20.631 1.952 -7.097 1.00 87.44 112 ASN A O 1
ATOM 847 N N . ASP A 1 113 ? 20.572 3.308 -5.283 1.00 86.19 113 ASP A N 1
ATOM 848 C CA . ASP A 1 113 ? 20.905 4.586 -5.931 1.00 86.19 113 ASP A CA 1
ATOM 849 C C . ASP A 1 113 ? 20.076 4.851 -7.208 1.00 86.19 113 ASP A C 1
ATOM 851 O O . ASP A 1 113 ? 20.555 5.203 -8.292 1.00 86.19 113 ASP A O 1
ATOM 855 N N . LEU A 1 114 ? 18.769 4.594 -7.112 1.00 79.69 114 LEU A N 1
ATOM 856 C CA . LEU A 1 114 ? 17.820 4.745 -8.214 1.00 79.69 114 LEU A CA 1
ATOM 857 C C . LEU A 1 114 ? 17.213 6.147 -8.161 1.00 79.69 114 LEU A C 1
ATOM 859 O O . LEU A 1 114 ? 16.052 6.276 -7.814 1.00 79.69 114 LEU A O 1
ATOM 863 N N . GLY A 1 115 ? 17.979 7.190 -8.492 1.00 71.94 115 GLY A N 1
ATOM 864 C CA . GLY A 1 115 ? 17.713 8.616 -8.200 1.00 71.94 115 GLY A CA 1
ATOM 865 C C . GLY A 1 115 ? 16.319 9.262 -8.405 1.00 71.94 115 GLY A C 1
ATOM 866 O O . GLY A 1 115 ? 16.204 10.464 -8.196 1.00 71.94 115 GLY A O 1
ATOM 867 N N . SER A 1 116 ? 15.248 8.557 -8.794 1.00 73.94 116 SER A N 1
ATOM 868 C CA . SER A 1 116 ? 13.874 9.067 -8.692 1.00 73.94 116 SER A CA 1
ATOM 869 C C . SER A 1 116 ? 12.828 7.965 -8.431 1.00 73.94 116 SER A C 1
ATOM 871 O O . SER A 1 116 ? 12.862 6.928 -9.106 1.00 73.94 116 SER A O 1
ATOM 873 N N . PRO A 1 117 ? 11.819 8.212 -7.571 1.00 66.75 117 PRO A N 1
ATOM 874 C CA . PRO A 1 117 ? 10.705 7.289 -7.348 1.00 66.75 117 PRO A CA 1
ATOM 875 C C . PRO A 1 117 ? 9.777 7.111 -8.549 1.00 66.75 117 PRO A C 1
ATOM 877 O O . PRO A 1 117 ? 9.096 6.092 -8.636 1.00 66.75 117 PRO A O 1
ATOM 880 N N . GLN A 1 118 ? 9.790 8.033 -9.518 1.00 66.19 118 GLN A N 1
ATOM 881 C CA . GLN A 1 118 ? 9.064 7.866 -10.782 1.00 66.19 118 GLN A CA 1
ATOM 882 C C . GLN A 1 118 ? 9.690 6.802 -11.706 1.00 66.19 118 GLN A C 1
ATOM 884 O O . GLN A 1 118 ? 9.093 6.435 -12.715 1.00 66.19 118 GLN A O 1
ATOM 889 N N . GLY A 1 119 ? 10.898 6.314 -11.398 1.00 67.31 119 GLY A N 1
ATOM 890 C CA . GLY A 1 119 ? 11.585 5.279 -12.173 1.00 67.31 119 GLY A CA 1
ATOM 891 C C . GLY A 1 119 ? 11.233 3.842 -11.780 1.00 67.31 119 GLY A C 1
ATOM 892 O O . GLY A 1 119 ? 11.684 2.916 -12.456 1.00 67.31 119 GLY A O 1
ATOM 893 N N . ILE A 1 120 ? 10.467 3.654 -10.703 1.00 82.62 120 ILE A N 1
ATOM 894 C CA . ILE A 1 120 ? 10.093 2.335 -10.189 1.00 82.62 120 ILE A CA 1
ATOM 895 C C . ILE A 1 120 ? 8.955 1.781 -11.038 1.00 82.62 120 ILE A C 1
ATOM 897 O O . ILE A 1 120 ? 7.913 2.415 -11.191 1.00 82.62 120 ILE A O 1
ATOM 901 N N . SER A 1 121 ? 9.160 0.594 -11.600 1.00 86.88 121 SER A N 1
ATOM 902 C CA . SER A 1 121 ? 8.112 -0.096 -12.338 1.00 86.88 121 SER A CA 1
ATOM 903 C C . SER A 1 121 ? 7.084 -0.714 -11.391 1.00 86.88 121 SER A C 1
ATOM 905 O O . SER A 1 121 ? 7.390 -1.080 -10.253 1.00 86.88 121 SER A O 1
ATOM 907 N N . ASN A 1 122 ? 5.874 -0.918 -11.906 1.00 88.31 122 ASN A N 1
ATOM 908 C CA . ASN A 1 122 ? 4.796 -1.607 -11.193 1.00 88.31 122 ASN A CA 1
ATOM 909 C C . ASN A 1 122 ? 5.217 -3.035 -10.783 1.00 88.31 122 ASN A C 1
ATOM 911 O O . ASN A 1 122 ? 4.848 -3.525 -9.718 1.00 88.31 122 ASN A O 1
ATOM 915 N N . THR A 1 123 ? 6.084 -3.676 -11.578 1.00 89.75 123 THR A N 1
ATOM 916 C CA . THR A 1 123 ? 6.680 -4.982 -11.257 1.00 89.75 123 THR A CA 1
ATOM 917 C C . THR A 1 123 ? 7.540 -4.939 -9.997 1.00 89.75 123 THR A C 1
ATOM 919 O O . THR A 1 123 ? 7.425 -5.840 -9.169 1.00 89.75 123 THR A O 1
ATOM 922 N N . ILE A 1 124 ? 8.395 -3.921 -9.848 1.00 91.81 124 ILE A N 1
ATOM 923 C CA . ILE A 1 124 ? 9.249 -3.764 -8.663 1.00 91.81 124 ILE A CA 1
ATOM 924 C C . ILE A 1 124 ? 8.385 -3.460 -7.438 1.00 91.81 124 ILE A C 1
ATOM 926 O O . ILE A 1 124 ? 8.587 -4.074 -6.398 1.00 91.81 124 ILE A O 1
ATOM 930 N N . ALA A 1 125 ? 7.394 -2.571 -7.562 1.00 93.75 125 ALA A N 1
ATOM 931 C CA . ALA A 1 125 ? 6.485 -2.255 -6.459 1.00 93.75 125 ALA A CA 1
ATOM 932 C C . ALA A 1 125 ? 5.777 -3.513 -5.925 1.00 93.75 125 ALA A C 1
ATOM 934 O O . ALA A 1 125 ? 5.775 -3.760 -4.721 1.00 93.75 125 ALA A O 1
ATOM 935 N N . LEU A 1 126 ? 5.250 -4.348 -6.824 1.00 95.00 126 LEU A N 1
ATOM 936 C CA . LEU A 1 126 ? 4.623 -5.612 -6.451 1.00 95.00 126 LEU A CA 1
ATOM 937 C C . LEU A 1 126 ? 5.615 -6.611 -5.833 1.00 95.00 126 LEU A C 1
ATOM 939 O O . LEU A 1 126 ? 5.264 -7.303 -4.882 1.00 95.00 126 LEU A O 1
ATOM 943 N N . ALA A 1 127 ? 6.846 -6.684 -6.346 1.00 94.31 127 ALA A N 1
ATOM 944 C CA . ALA A 1 127 ? 7.882 -7.551 -5.784 1.00 94.31 127 ALA A CA 1
ATOM 945 C C . ALA A 1 127 ? 8.277 -7.125 -4.361 1.00 94.31 127 ALA A C 1
ATOM 947 O O . ALA A 1 127 ? 8.407 -7.974 -3.486 1.00 94.31 127 ALA A O 1
ATOM 948 N N . LEU A 1 128 ? 8.404 -5.819 -4.110 1.00 95.62 128 LEU A N 1
ATOM 949 C CA . LEU A 1 128 ? 8.672 -5.278 -2.777 1.00 95.62 128 LEU A CA 1
ATOM 950 C C . LEU A 1 128 ? 7.513 -5.549 -1.815 1.00 95.62 128 LEU A C 1
ATOM 952 O O . LEU A 1 128 ? 7.744 -5.965 -0.685 1.00 95.62 128 LEU A O 1
ATOM 956 N N . LEU A 1 129 ? 6.267 -5.389 -2.273 1.00 95.75 129 LEU A N 1
ATOM 957 C CA . LEU A 1 129 ? 5.094 -5.743 -1.475 1.00 95.75 129 LEU A CA 1
ATOM 958 C C . LEU A 1 129 ? 5.105 -7.234 -1.105 1.00 95.75 129 LEU A C 1
ATOM 960 O O . LEU A 1 129 ? 4.905 -7.584 0.056 1.00 95.75 129 LEU A O 1
ATOM 964 N N . ALA A 1 130 ? 5.370 -8.109 -2.079 1.00 94.50 130 ALA A N 1
ATOM 965 C CA . ALA A 1 130 ? 5.477 -9.545 -1.842 1.00 94.50 130 ALA A CA 1
ATOM 966 C C . ALA A 1 130 ? 6.604 -9.881 -0.853 1.00 94.50 130 ALA A C 1
ATOM 968 O O . ALA A 1 130 ? 6.385 -10.700 0.035 1.00 94.50 130 ALA A O 1
ATOM 969 N N . ARG A 1 131 ? 7.773 -9.234 -0.957 1.00 94.88 131 ARG A N 1
ATOM 970 C CA . ARG A 1 131 ? 8.893 -9.398 -0.014 1.00 94.88 131 ARG A CA 1
ATOM 971 C C . ARG A 1 131 ? 8.487 -9.047 1.415 1.00 94.88 131 ARG A C 1
ATOM 973 O O . ARG A 1 131 ? 8.709 -9.853 2.310 1.00 94.88 131 ARG A O 1
ATOM 980 N N . GLU A 1 132 ? 7.844 -7.901 1.631 1.00 95.62 132 GLU A N 1
ATOM 981 C CA . GLU A 1 132 ? 7.385 -7.487 2.968 1.00 95.62 132 GLU A CA 1
ATOM 982 C C . GLU A 1 132 ? 6.423 -8.503 3.604 1.00 95.62 132 GLU A C 1
ATOM 984 O O . GLU A 1 132 ? 6.528 -8.813 4.795 1.00 95.62 132 GLU A O 1
ATOM 989 N N . MET A 1 133 ? 5.513 -9.068 2.803 1.00 94.12 133 MET A N 1
ATOM 990 C CA . MET A 1 133 ? 4.603 -10.120 3.267 1.00 94.12 133 MET A CA 1
ATOM 991 C C . MET A 1 133 ? 5.361 -11.410 3.615 1.00 94.12 133 MET A C 1
ATOM 993 O O . MET A 1 133 ? 5.133 -11.981 4.680 1.00 94.12 13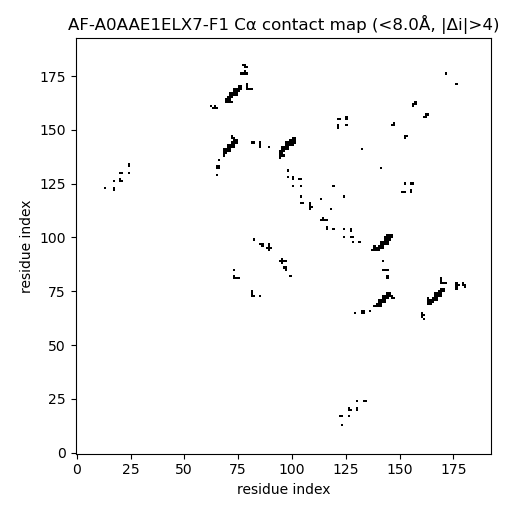3 MET A O 1
ATOM 997 N N . HIS A 1 134 ? 6.322 -11.827 2.785 1.00 91.50 134 HIS A N 1
ATOM 998 C CA . HIS A 1 134 ? 7.141 -13.017 3.049 1.00 91.50 134 HIS A CA 1
ATOM 999 C C . HIS A 1 134 ? 8.042 -12.883 4.274 1.00 91.50 134 HIS A C 1
ATOM 1001 O O . HIS A 1 134 ? 8.245 -13.863 4.985 1.00 91.50 134 HIS A O 1
ATOM 1007 N N . LEU A 1 135 ? 8.553 -11.683 4.560 1.00 91.94 135 LEU A N 1
ATOM 1008 C CA . LEU A 1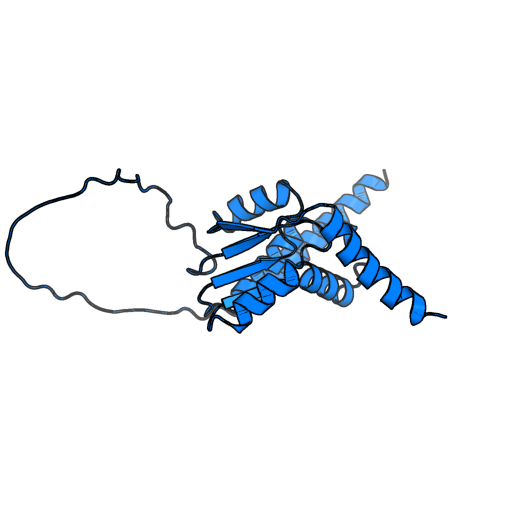 135 ? 9.346 -11.429 5.765 1.00 91.94 135 LEU A CA 1
ATOM 1009 C C . LEU A 1 135 ? 8.518 -11.575 7.048 1.00 91.94 135 LEU A C 1
ATOM 1011 O O . LEU A 1 135 ? 9.083 -11.713 8.133 1.00 91.94 135 LEU A O 1
ATOM 1015 N N . THR A 1 136 ? 7.185 -11.571 6.946 1.00 91.00 136 THR A N 1
ATOM 1016 C CA . THR A 1 136 ? 6.284 -11.680 8.097 1.00 91.00 136 THR A CA 1
ATOM 1017 C C . THR A 1 136 ? 5.148 -12.671 7.912 1.00 91.00 136 THR A C 1
ATOM 1019 O O . THR A 1 136 ? 3.982 -12.306 8.018 1.00 91.00 136 THR A O 1
ATOM 1022 N N . PRO A 1 137 ? 5.452 -13.967 7.749 1.00 86.81 137 PRO A N 1
ATOM 1023 C CA . PRO A 1 137 ? 4.471 -14.976 7.350 1.00 86.81 137 PRO A CA 1
ATOM 1024 C C . PRO A 1 137 ? 3.449 -15.323 8.447 1.00 86.81 137 PRO A C 1
ATOM 1026 O O . PRO A 1 137 ? 2.449 -15.977 8.175 1.00 86.81 137 PRO A O 1
ATOM 1029 N N . ARG A 1 138 ? 3.689 -14.907 9.700 1.00 87.62 138 ARG A N 1
ATOM 1030 C CA . ARG A 1 138 ? 2.818 -15.181 10.861 1.00 87.62 138 ARG A CA 1
ATOM 1031 C C . ARG A 1 138 ? 1.791 -14.076 11.141 1.00 87.62 138 ARG A C 1
ATOM 1033 O O . ARG A 1 138 ? 1.190 -14.063 12.214 1.00 87.62 138 ARG A O 1
ATOM 1040 N N . CYS A 1 139 ? 1.599 -13.136 10.219 1.00 91.06 139 CYS A N 1
ATOM 1041 C CA . CYS A 1 139 ? 0.583 -12.100 10.368 1.00 91.06 139 CYS A CA 1
ATOM 1042 C C . CYS A 1 139 ? -0.830 -12.679 10.199 1.00 91.06 139 CYS A C 1
ATOM 1044 O O . CYS A 1 139 ? -1.089 -13.477 9.304 1.00 91.06 139 CYS A O 1
ATOM 1046 N N . LYS A 1 140 ? -1.764 -12.228 11.040 1.00 94.44 140 LYS A N 1
ATOM 1047 C CA . LYS A 1 140 ? -3.208 -12.477 10.915 1.00 94.44 140 LYS A CA 1
ATOM 1048 C C . LYS A 1 140 ? -3.849 -11.649 9.799 1.00 94.44 140 LYS A C 1
ATOM 1050 O O . LYS A 1 140 ? -4.981 -11.933 9.431 1.00 94.44 140 LYS A O 1
ATOM 1055 N N . GLY A 1 141 ? -3.159 -10.628 9.290 1.00 95.44 141 GLY A N 1
ATOM 1056 C CA . GLY A 1 141 ? -3.603 -9.805 8.169 1.00 95.44 141 GLY A CA 1
ATOM 1057 C C . GLY A 1 141 ? -2.616 -8.690 7.830 1.00 95.44 141 GLY A C 1
ATOM 1058 O O . GLY A 1 141 ? -1.854 -8.233 8.686 1.00 95.44 141 GLY A O 1
ATOM 1059 N N . TYR A 1 142 ? -2.652 -8.236 6.579 1.00 97.19 142 TYR A N 1
ATOM 1060 C CA . TYR A 1 142 ? -1.840 -7.135 6.070 1.00 97.19 142 TYR A CA 1
ATOM 1061 C C . TYR A 1 142 ? -2.714 -5.942 5.718 1.00 97.19 142 TYR A C 1
ATOM 1063 O O . TYR A 1 142 ? -3.655 -6.043 4.930 1.00 97.19 142 TYR A O 1
ATOM 1071 N N . LEU A 1 143 ? -2.354 -4.791 6.269 1.00 97.62 143 LEU A N 1
ATOM 1072 C CA . LEU A 1 143 ? -2.937 -3.502 5.938 1.00 97.62 143 LEU A CA 1
ATOM 1073 C C . LEU A 1 143 ? -1.945 -2.796 5.023 1.00 97.62 143 LEU A C 1
ATOM 1075 O O . LEU A 1 143 ? -0.828 -2.503 5.435 1.00 97.62 143 LEU A O 1
ATOM 1079 N N . VAL A 1 144 ? -2.307 -2.553 3.772 1.00 97.31 144 VAL A N 1
ATOM 1080 C CA . VAL A 1 144 ? -1.366 -2.031 2.776 1.00 97.31 144 VAL A CA 1
ATOM 1081 C C . VAL A 1 144 ? -1.773 -0.617 2.392 1.00 97.31 144 VAL A C 1
ATOM 1083 O O . VAL A 1 144 ? -2.886 -0.396 1.921 1.00 97.31 144 VAL A O 1
ATOM 1086 N N . SER A 1 145 ? -0.872 0.349 2.571 1.00 96.44 145 SER A N 1
ATOM 1087 C CA . SER A 1 145 ? -1.072 1.736 2.145 1.00 96.44 145 SER A CA 1
ATOM 1088 C C . SER A 1 145 ? -0.035 2.154 1.098 1.00 96.44 145 SER A C 1
ATOM 1090 O O . SER A 1 145 ? 1.071 1.618 1.020 1.00 96.44 145 SER A O 1
ATOM 1092 N N . GLY A 1 146 ? -0.405 3.106 0.235 1.00 93.06 146 GLY A N 1
ATOM 1093 C CA . GLY A 1 146 ? 0.465 3.569 -0.857 1.00 93.06 146 GLY A CA 1
ATOM 1094 C C . GLY A 1 146 ? 0.520 2.641 -2.079 1.00 93.06 146 GLY A C 1
ATOM 1095 O O . GLY A 1 146 ? 1.296 2.902 -2.997 1.00 93.06 146 GLY A O 1
ATOM 1096 N N . TYR A 1 147 ? -0.312 1.597 -2.108 1.00 94.88 147 TYR A N 1
ATOM 1097 C CA . TYR A 1 147 ? -0.515 0.669 -3.220 1.00 94.88 147 TYR A CA 1
ATOM 1098 C C . TYR A 1 147 ? -1.957 0.142 -3.181 1.00 94.88 147 TYR A C 1
ATOM 1100 O O . TYR A 1 147 ? -2.460 -0.086 -2.079 1.00 94.88 147 TYR A O 1
ATOM 1108 N N . PRO A 1 148 ? -2.616 -0.098 -4.325 1.00 94.75 148 PRO A N 1
ATOM 1109 C CA . PRO A 1 148 ? -2.206 0.227 -5.699 1.00 94.75 148 PRO A CA 1
ATOM 1110 C C . PRO A 1 148 ? -2.249 1.742 -5.993 1.00 94.75 148 PRO A C 1
ATOM 1112 O O . PRO A 1 148 ? -3.021 2.474 -5.375 1.00 94.75 148 PRO A O 1
ATOM 1115 N N . ARG A 1 149 ? -1.423 2.229 -6.935 1.00 89.75 149 ARG A N 1
ATOM 1116 C CA . ARG A 1 149 ? -1.439 3.638 -7.403 1.00 89.75 149 ARG A CA 1
ATOM 1117 C C . ARG A 1 149 ? -1.983 3.784 -8.820 1.00 89.75 149 ARG A C 1
ATOM 1119 O O . ARG A 1 149 ? -2.539 4.825 -9.157 1.00 89.75 149 ARG A O 1
ATOM 1126 N N . HIS A 1 150 ? -1.843 2.743 -9.631 1.00 90.56 150 HIS A N 1
ATOM 1127 C CA . HIS A 1 150 ? -2.331 2.688 -11.003 1.00 90.56 150 HIS A CA 1
ATOM 1128 C C . HIS A 1 150 ? -3.182 1.437 -11.208 1.00 90.56 150 HIS A C 1
ATOM 1130 O O . HIS A 1 150 ? -3.012 0.435 -10.520 1.00 90.56 150 HIS A O 1
ATOM 1136 N N . MET A 1 151 ? -4.052 1.442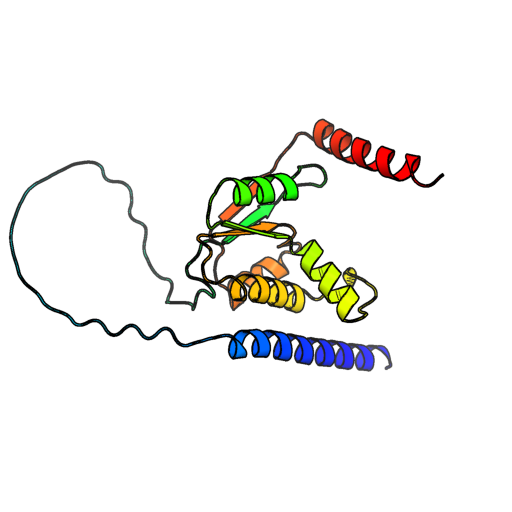 -12.217 1.00 91.31 151 MET A N 1
ATOM 1137 C CA . MET A 1 151 ? -4.833 0.244 -12.554 1.00 91.31 151 MET A CA 1
ATOM 1138 C C . MET A 1 151 ? -3.949 -0.953 -12.927 1.00 91.31 151 MET A C 1
ATOM 1140 O O . MET A 1 151 ? -4.316 -2.093 -12.676 1.00 91.31 151 MET A O 1
ATOM 1144 N N . GLU A 1 152 ? -2.763 -0.723 -13.493 1.00 93.19 152 GLU A N 1
ATOM 1145 C CA . GLU A 1 152 ? -1.807 -1.795 -13.795 1.00 93.19 152 GLU A CA 1
ATOM 1146 C C . GLU A 1 152 ? -1.293 -2.509 -12.529 1.00 93.19 152 GLU A C 1
ATOM 1148 O O . GLU A 1 152 ? -1.035 -3.708 -12.572 1.00 93.19 152 GLU A O 1
ATOM 1153 N N . ASP A 1 153 ? -1.221 -1.822 -11.384 1.00 94.56 153 ASP A N 1
ATOM 1154 C CA . ASP A 1 153 ? -0.872 -2.436 -10.095 1.00 94.56 153 ASP A CA 1
ATOM 1155 C C . ASP A 1 153 ? -1.937 -3.449 -9.654 1.00 94.56 153 ASP A C 1
ATOM 1157 O O . ASP A 1 153 ? -1.614 -4.520 -9.141 1.00 94.56 153 ASP A O 1
ATOM 1161 N N . VAL A 1 154 ? -3.214 -3.128 -9.892 1.00 94.44 154 VAL A N 1
ATOM 1162 C CA . VAL A 1 154 ? -4.346 -4.010 -9.577 1.00 94.44 154 VAL A CA 1
ATOM 1163 C C . VAL A 1 154 ? -4.275 -5.281 -10.416 1.00 94.44 154 VAL A C 1
ATOM 1165 O O . VAL A 1 154 ? -4.363 -6.376 -9.865 1.00 94.44 154 VAL A O 1
ATOM 1168 N N . HIS A 1 155 ? -4.065 -5.141 -11.729 1.00 94.12 155 HIS A N 1
ATOM 1169 C CA . HIS A 1 155 ? -3.928 -6.287 -12.632 1.00 94.12 155 HIS A CA 1
ATOM 1170 C C . HIS A 1 155 ? -2.725 -7.153 -12.248 1.00 94.12 155 HIS A C 1
ATOM 1172 O O . HIS A 1 155 ? -2.876 -8.347 -12.022 1.00 94.12 155 HIS A O 1
ATOM 1178 N N . ASN A 1 156 ? -1.550 -6.542 -12.066 1.00 93.88 156 ASN A N 1
ATOM 1179 C CA . ASN A 1 156 ? -0.340 -7.270 -11.689 1.00 93.88 156 ASN A CA 1
ATOM 1180 C C . ASN A 1 156 ? -0.488 -7.995 -10.345 1.00 93.88 156 ASN A C 1
ATOM 1182 O O . ASN A 1 156 ? 0.008 -9.112 -10.199 1.00 93.88 156 ASN A O 1
ATOM 1186 N N . TYR A 1 157 ? -1.138 -7.360 -9.364 1.00 95.06 157 TYR A N 1
ATOM 1187 C CA . TYR A 1 157 ? -1.421 -7.982 -8.074 1.00 95.06 157 TYR A CA 1
ATOM 1188 C C . TYR A 1 157 ? -2.340 -9.189 -8.257 1.00 95.06 157 TYR A C 1
ATOM 1190 O O . TYR A 1 157 ? -1.999 -10.275 -7.804 1.00 95.06 157 TYR A O 1
ATOM 1198 N N . ASN A 1 158 ? -3.450 -9.024 -8.980 1.00 94.00 158 ASN A N 1
ATOM 1199 C CA . ASN A 1 158 ? -4.406 -10.100 -9.214 1.00 94.00 158 ASN A CA 1
ATOM 1200 C C . ASN A 1 158 ? -3.785 -11.295 -9.951 1.00 94.00 158 ASN A C 1
ATOM 1202 O O . ASN A 1 158 ? -4.031 -12.439 -9.578 1.00 94.00 158 ASN A O 1
ATOM 1206 N N . ASP A 1 159 ? -2.939 -11.027 -10.945 1.00 93.06 159 ASP A N 1
ATOM 1207 C CA . ASP A 1 159 ? -2.295 -12.059 -11.759 1.00 93.06 159 ASP A CA 1
ATOM 1208 C C . ASP A 1 159 ? -1.238 -12.861 -10.985 1.00 93.06 159 ASP A C 1
ATOM 1210 O O . ASP A 1 159 ? -1.050 -14.044 -11.257 1.00 93.06 159 ASP A O 1
ATOM 1214 N N . LYS A 1 160 ? -0.513 -12.231 -10.046 1.00 91.75 160 LYS A N 1
ATOM 1215 C CA . LYS A 1 160 ? 0.623 -12.873 -9.352 1.00 91.75 160 LYS A CA 1
ATOM 1216 C C . LYS A 1 160 ? 0.336 -13.287 -7.915 1.00 91.75 160 LYS A C 1
ATOM 1218 O O . LYS A 1 160 ? 0.928 -14.253 -7.453 1.00 91.75 160 LYS A O 1
ATOM 1223 N N . LEU A 1 161 ? -0.489 -12.524 -7.204 1.00 90.12 161 LEU A N 1
ATOM 1224 C CA . LEU A 1 161 ? -0.798 -12.709 -5.781 1.00 90.12 161 LEU A CA 1
ATOM 1225 C C . LEU A 1 161 ? -2.261 -13.112 -5.544 1.00 90.12 161 LEU A C 1
ATOM 1227 O O . LEU A 1 161 ? -2.625 -13.441 -4.419 1.00 90.12 161 LEU A O 1
ATOM 1231 N N . GLY A 1 162 ? -3.095 -13.103 -6.587 1.00 90.62 162 GLY A N 1
ATOM 1232 C CA . GLY A 1 162 ? -4.522 -13.381 -6.480 1.00 90.62 162 GLY A CA 1
ATOM 1233 C C . GLY A 1 162 ? -5.336 -12.169 -6.023 1.00 90.62 162 GLY A C 1
ATOM 1234 O O . GLY A 1 162 ? -4.890 -11.022 -6.055 1.00 90.62 162 GLY A O 1
ATOM 1235 N N . ARG A 1 163 ? -6.584 -12.415 -5.619 1.00 91.38 163 ARG A N 1
ATOM 1236 C CA . ARG A 1 163 ? -7.523 -11.344 -5.265 1.00 91.38 163 ARG A CA 1
ATOM 1237 C C . ARG A 1 163 ? -7.233 -10.816 -3.855 1.00 91.38 163 ARG A C 1
ATOM 1239 O O . ARG A 1 163 ? -7.142 -11.625 -2.933 1.00 91.38 163 ARG A O 1
ATOM 1246 N N . PRO A 1 164 ? -7.155 -9.488 -3.651 1.00 93.00 164 PRO A N 1
ATOM 1247 C CA . PRO A 1 164 ? -7.082 -8.931 -2.305 1.00 93.00 164 PRO A CA 1
ATOM 1248 C C . PRO A 1 164 ? -8.384 -9.225 -1.553 1.00 93.00 164 PRO A C 1
ATOM 1250 O O . PRO A 1 164 ? -9.452 -9.347 -2.160 1.00 93.00 164 PRO A O 1
ATOM 1253 N N . THR A 1 165 ? -8.313 -9.290 -0.225 1.00 96.12 165 THR A N 1
ATOM 1254 C CA . THR A 1 165 ? -9.491 -9.523 0.622 1.00 96.12 165 THR A CA 1
ATOM 1255 C C . THR A 1 165 ? -10.450 -8.341 0.581 1.00 96.12 165 THR A C 1
ATOM 1257 O O . THR A 1 165 ? -11.664 -8.528 0.594 1.00 96.12 165 THR A O 1
ATOM 1260 N N . GLY A 1 166 ? -9.923 -7.120 0.504 1.00 94.69 166 GLY A N 1
ATOM 1261 C CA . GLY A 1 166 ? -10.756 -5.932 0.396 1.00 94.69 166 GLY A CA 1
ATOM 1262 C C . GLY A 1 166 ? -9.965 -4.637 0.293 1.00 94.69 166 GLY A C 1
ATOM 1263 O O . GLY A 1 166 ? -8.734 -4.624 0.248 1.00 94.69 166 GLY A O 1
ATOM 1264 N N . ALA A 1 167 ? -10.702 -3.532 0.266 1.00 95.88 167 ALA A N 1
ATOM 1265 C CA . ALA A 1 167 ? -10.153 -2.191 0.339 1.00 95.88 167 ALA A CA 1
ATOM 1266 C C . ALA A 1 167 ? -11.016 -1.323 1.261 1.00 95.88 167 ALA A C 1
ATOM 1268 O O . ALA A 1 167 ? -12.240 -1.436 1.266 1.00 95.88 167 ALA A O 1
ATOM 1269 N N . VAL A 1 168 ? -10.363 -0.450 2.018 1.00 96.44 168 VAL A N 1
ATOM 1270 C CA . VAL A 1 168 ? -10.974 0.589 2.845 1.00 96.44 168 VAL A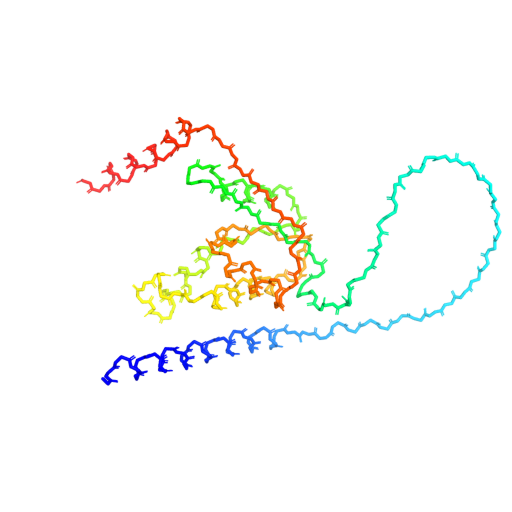 CA 1
ATOM 1271 C C . VAL A 1 168 ? -10.688 1.926 2.178 1.00 96.44 168 VAL A C 1
ATOM 1273 O O . VAL A 1 168 ? -9.528 2.285 1.971 1.00 96.44 168 VAL A O 1
ATOM 1276 N N . LEU A 1 169 ? -11.744 2.661 1.836 1.00 95.44 169 LEU A N 1
ATOM 1277 C CA . LEU A 1 169 ? -11.649 4.009 1.289 1.00 95.44 169 LEU A CA 1
ATOM 1278 C C . LEU A 1 169 ? -11.938 5.025 2.395 1.00 95.44 169 LEU A C 1
ATOM 1280 O O . LEU A 1 169 ? -13.037 5.062 2.939 1.00 95.44 169 LEU A O 1
ATOM 1284 N N . LEU A 1 170 ? -10.945 5.851 2.719 1.00 93.44 170 LEU A N 1
ATOM 1285 C CA . LEU A 1 170 ? -11.097 6.959 3.657 1.00 93.44 170 LEU A CA 1
ATOM 1286 C C . LEU A 1 170 ? -11.498 8.221 2.903 1.00 93.44 170 LEU A C 1
ATOM 1288 O O . LEU A 1 170 ? -10.667 8.866 2.251 1.00 93.44 170 LEU A O 1
ATOM 1292 N N . GLU A 1 171 ? -12.773 8.566 3.025 1.00 91.56 171 GLU A N 1
ATOM 1293 C CA . GLU A 1 171 ? -13.335 9.794 2.481 1.00 91.56 171 GLU A CA 1
ATOM 1294 C C . GLU A 1 171 ? -13.518 10.845 3.572 1.00 91.56 171 GLU A C 1
ATOM 1296 O O . GLU A 1 171 ? -13.983 10.5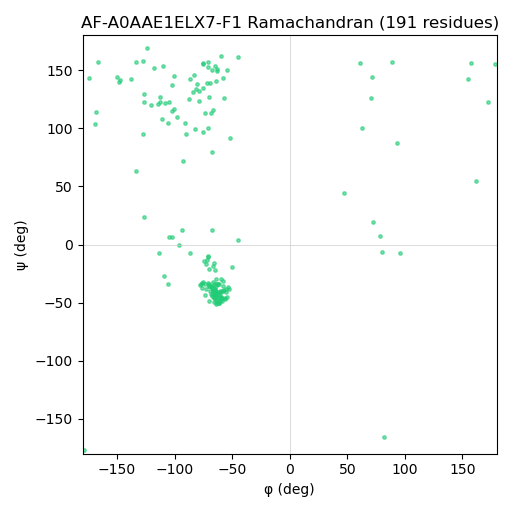67 4.674 1.00 91.56 171 GLU A O 1
ATOM 1301 N N . TRP A 1 172 ? -13.148 12.071 3.227 1.00 90.62 172 TRP A N 1
ATOM 1302 C CA . TRP A 1 172 ? -13.377 13.267 4.023 1.00 90.62 172 TRP A CA 1
ATOM 1303 C C . TRP A 1 172 ? -13.922 14.346 3.098 1.00 90.62 172 TRP A C 1
ATOM 1305 O O . TRP A 1 172 ? -13.663 14.324 1.889 1.00 90.62 172 TRP A O 1
ATOM 1315 N N . ASP A 1 173 ? -14.627 15.326 3.658 1.00 92.75 173 ASP A N 1
ATOM 1316 C CA . ASP A 1 173 ? -15.004 16.495 2.879 1.00 92.75 173 ASP A CA 1
ATOM 1317 C C . ASP A 1 173 ? -13.751 17.259 2.414 1.00 92.75 173 ASP A C 1
ATOM 1319 O O . ASP A 1 173 ? -12.702 17.284 3.069 1.00 92.75 173 ASP A O 1
ATOM 1323 N N . ARG A 1 174 ? -13.865 17.903 1.249 1.00 89.00 174 ARG A N 1
ATOM 1324 C CA . ARG A 1 174 ? -12.761 18.642 0.627 1.00 89.00 174 ARG A CA 1
ATOM 1325 C C . ARG A 1 174 ? -12.177 19.706 1.561 1.00 89.00 174 ARG A C 1
ATOM 1327 O O . ARG A 1 174 ? -10.966 19.907 1.543 1.00 89.00 174 ARG A O 1
ATOM 1334 N N . GLY A 1 175 ? -13.014 20.387 2.345 1.00 90.12 175 GLY A N 1
ATOM 1335 C CA . GLY A 1 175 ? -12.578 21.441 3.257 1.00 90.12 175 GLY A CA 1
ATOM 1336 C C . GLY A 1 175 ? -11.667 20.896 4.350 1.00 90.12 175 GLY A C 1
ATOM 1337 O O . GLY A 1 175 ? -10.610 21.468 4.608 1.00 90.12 175 GLY A O 1
ATOM 1338 N N . THR A 1 176 ? -12.025 19.757 4.937 1.00 89.25 176 THR A N 1
ATOM 1339 C CA . THR A 1 176 ? -11.189 19.062 5.924 1.00 89.25 176 THR A CA 1
ATOM 1340 C C . THR A 1 176 ? -9.888 18.548 5.313 1.00 89.25 176 THR A C 1
ATOM 1342 O O . THR A 1 176 ? -8.826 18.739 5.902 1.00 89.25 176 THR A O 1
ATOM 1345 N N . LEU A 1 177 ? -9.925 17.970 4.105 1.00 88.69 177 LEU A N 1
ATOM 1346 C CA . LEU A 1 177 ? -8.702 17.517 3.427 1.00 88.69 177 LEU A CA 1
ATOM 1347 C C . LEU A 1 177 ? -7.723 18.666 3.167 1.00 88.69 177 LEU A C 1
ATOM 1349 O O . LEU A 1 177 ? -6.529 18.513 3.418 1.00 88.69 177 LEU A O 1
ATOM 1353 N N . ILE A 1 178 ? -8.221 19.811 2.690 1.00 88.12 178 ILE A N 1
ATOM 1354 C CA . ILE A 1 178 ? -7.398 21.002 2.440 1.00 88.12 178 ILE A CA 1
ATOM 1355 C C . ILE A 1 178 ? -6.770 21.489 3.744 1.00 88.12 178 ILE A C 1
ATOM 1357 O O . ILE A 1 178 ? -5.550 21.612 3.805 1.00 88.12 178 ILE A O 1
ATOM 1361 N N . LYS A 1 179 ? -7.569 21.662 4.805 1.00 88.94 179 LYS A N 1
ATOM 1362 C CA . LYS A 1 179 ? -7.066 22.073 6.125 1.00 88.94 179 LYS A CA 1
ATOM 1363 C C . LYS A 1 179 ? -5.966 21.140 6.631 1.00 88.94 179 LYS A C 1
ATOM 1365 O O . LYS A 1 179 ? -4.920 21.604 7.072 1.00 88.94 179 LYS A O 1
ATOM 1370 N N . ASN A 1 180 ? -6.164 19.827 6.518 1.00 84.50 180 ASN A N 1
ATOM 1371 C CA . ASN A 1 180 ? -5.180 18.840 6.963 1.00 84.50 180 ASN A CA 1
ATOM 1372 C C . ASN A 1 180 ? -3.869 18.909 6.167 1.00 84.50 180 ASN A C 1
ATOM 1374 O O . ASN A 1 180 ? -2.804 18.662 6.725 1.00 84.50 180 ASN A O 1
ATOM 1378 N N . ILE A 1 181 ? -3.924 19.232 4.872 1.00 86.12 181 ILE A N 1
ATOM 1379 C CA . ILE A 1 181 ? -2.722 19.424 4.047 1.00 86.12 181 ILE A CA 1
ATOM 1380 C C . ILE A 1 181 ? -2.031 20.742 4.404 1.00 86.12 181 ILE A C 1
ATOM 1382 O O . ILE A 1 181 ? -0.808 20.775 4.531 1.00 86.12 181 ILE A O 1
ATOM 1386 N N . GLU A 1 182 ? -2.799 21.816 4.584 1.00 82.62 182 GLU A N 1
ATOM 1387 C CA . GLU A 1 182 ? -2.271 23.138 4.917 1.00 82.62 182 GLU A CA 1
ATOM 1388 C C . GLU A 1 182 ? -1.508 23.107 6.237 1.00 82.62 182 GLU A C 1
ATOM 1390 O O . GLU A 1 182 ? -0.359 23.535 6.269 1.00 82.62 182 GLU A O 1
ATOM 1395 N N . VAL A 1 183 ? -2.079 22.518 7.293 1.00 69.62 183 VAL A N 1
ATOM 1396 C CA . VAL A 1 183 ? -1.425 22.391 8.610 1.00 69.62 183 VAL A CA 1
ATOM 1397 C C . VAL A 1 183 ? -0.041 21.733 8.503 1.00 69.62 183 VAL A C 1
ATOM 1399 O O . VAL A 1 183 ? 0.896 22.150 9.182 1.00 69.62 183 VAL A O 1
ATOM 1402 N N . VAL A 1 184 ? 0.126 20.760 7.601 1.00 60.50 184 VAL A N 1
ATOM 1403 C CA . VAL A 1 184 ? 1.424 20.116 7.334 1.00 60.50 184 VAL A CA 1
ATOM 1404 C C . VAL A 1 184 ? 2.366 21.034 6.536 1.00 60.50 184 VAL A C 1
ATOM 1406 O O . VAL A 1 184 ? 3.574 21.020 6.765 1.00 60.50 184 VAL A O 1
ATOM 1409 N N . GLY A 1 185 ? 1.837 21.864 5.633 1.00 53.31 185 GLY A N 1
ATOM 1410 C CA . GLY A 1 185 ? 2.606 22.830 4.839 1.00 53.31 185 GLY A CA 1
ATOM 1411 C C . GLY A 1 185 ? 3.231 23.964 5.661 1.00 53.31 185 GLY A C 1
ATOM 1412 O O . GLY A 1 185 ? 4.378 24.334 5.411 1.00 53.31 185 GLY A O 1
ATOM 1413 N N . TRP A 1 186 ? 2.530 24.473 6.679 1.00 47.59 186 TRP A N 1
ATOM 1414 C CA . TRP A 1 186 ? 3.059 25.522 7.566 1.00 47.59 186 TRP A CA 1
ATOM 1415 C C . TRP A 1 186 ? 4.218 25.023 8.441 1.00 47.59 186 TRP A C 1
ATOM 1417 O O . TRP A 1 186 ? 5.187 25.751 8.653 1.00 47.59 186 TRP A O 1
ATOM 1427 N N . PHE A 1 187 ? 4.164 23.767 8.898 1.00 45.09 187 PHE A N 1
ATOM 1428 C CA . PHE A 1 187 ? 5.201 23.183 9.755 1.00 45.09 187 PHE A CA 1
ATOM 1429 C C . PHE A 1 187 ? 6.549 23.008 9.031 1.00 45.09 187 PHE A C 1
ATOM 1431 O O . PHE A 1 187 ? 7.605 23.167 9.637 1.00 45.09 187 PHE A O 1
ATOM 1438 N N . VAL A 1 188 ? 6.530 22.740 7.720 1.00 51.56 188 VAL A N 1
ATOM 1439 C CA . VAL A 1 188 ? 7.750 22.617 6.900 1.00 51.56 188 VAL A CA 1
ATOM 1440 C C . VAL A 1 188 ? 8.377 23.983 6.593 1.00 51.56 188 VAL A C 1
ATOM 1442 O O . VAL A 1 188 ? 9.598 24.083 6.499 1.00 51.56 188 VAL A O 1
ATOM 1445 N N . TRP A 1 189 ? 7.574 25.044 6.458 1.00 47.91 189 TRP A N 1
ATOM 1446 C CA . TRP A 1 189 ? 8.081 26.380 6.118 1.00 47.91 189 TRP A CA 1
ATOM 1447 C C . TRP A 1 189 ? 8.711 27.110 7.314 1.00 47.91 189 TRP A C 1
ATOM 1449 O O . TRP A 1 189 ? 9.712 27.795 7.148 1.00 47.91 189 TRP A O 1
ATOM 1459 N N . LEU A 1 190 ? 8.179 26.917 8.525 1.00 48.06 190 LEU A N 1
ATOM 1460 C CA . LEU A 1 190 ? 8.679 27.563 9.749 1.00 48.06 190 LEU A CA 1
ATOM 1461 C C . LEU A 1 190 ? 10.017 27.007 10.268 1.00 48.06 190 LEU A C 1
ATOM 1463 O O . LEU A 1 190 ? 10.669 27.661 11.073 1.00 48.06 190 LEU A O 1
ATOM 1467 N N . HIS A 1 191 ? 10.435 25.823 9.818 1.00 52.09 191 HIS A N 1
ATOM 1468 C CA . HIS A 1 191 ? 11.685 25.184 10.250 1.00 52.09 191 HIS A CA 1
ATOM 1469 C C . HIS A 1 191 ? 12.818 25.254 9.213 1.00 52.09 191 HIS A C 1
ATOM 1471 O O . HIS A 1 191 ? 13.864 24.645 9.428 1.00 52.09 191 HIS A O 1
ATOM 1477 N N . ASN A 1 192 ? 12.631 25.975 8.101 1.00 46.53 192 ASN A N 1
ATOM 1478 C CA . ASN A 1 192 ? 13.628 26.085 7.029 1.00 46.53 192 ASN A CA 1
ATOM 1479 C C . ASN A 1 192 ? 13.981 27.542 6.653 1.00 46.53 192 ASN A C 1
ATOM 1481 O O . ASN A 1 192 ? 14.438 27.796 5.537 1.00 46.53 192 ASN A O 1
ATOM 1485 N N . THR A 1 193 ? 13.769 28.478 7.583 1.00 44.88 193 THR A N 1
ATOM 1486 C CA . THR A 1 193 ? 14.249 29.875 7.561 1.00 44.88 193 THR A CA 1
ATOM 1487 C C . THR A 1 193 ? 15.112 30.131 8.780 1.00 44.88 193 THR A C 1
ATOM 1489 O O . THR A 1 193 ? 16.180 30.755 8.619 1.00 44.88 193 THR A O 1
#